Protein AF-A0A1Q3T4W7-F1 (afdb_monomer_lite)

Structure (mmCIF, N/CA/C/O backbone):
data_AF-A0A1Q3T4W7-F1
#
_entry.id   AF-A0A1Q3T4W7-F1
#
loop_
_atom_site.group_PDB
_atom_site.id
_atom_site.type_symbol
_atom_site.label_atom_id
_atom_site.label_alt_id
_atom_site.label_comp_id
_atom_site.label_asym_id
_atom_site.label_entity_id
_atom_site.label_seq_id
_atom_site.pdbx_PDB_ins_code
_atom_site.Cartn_x
_atom_site.Cartn_y
_atom_site.Cartn_z
_atom_site.occupancy
_atom_site.B_iso_or_equiv
_atom_site.auth_seq_id
_atom_site.auth_comp_id
_atom_site.auth_asym_id
_atom_site.auth_atom_id
_atom_site.pdbx_PDB_model_num
ATOM 1 N N . MET A 1 1 ? -6.307 -7.217 -9.375 1.00 57.78 1 MET A N 1
ATOM 2 C CA . MET A 1 1 ? -5.309 -8.304 -9.502 1.00 57.78 1 MET A CA 1
ATOM 3 C C . MET A 1 1 ? -5.080 -8.718 -10.950 1.00 57.78 1 MET A C 1
ATOM 5 O O . MET A 1 1 ? -3.934 -8.663 -11.368 1.00 57.78 1 MET A O 1
ATOM 9 N N . ALA A 1 2 ? -6.122 -9.023 -11.739 1.00 70.94 2 ALA A N 1
ATOM 10 C CA . ALA A 1 2 ? -5.967 -9.357 -13.165 1.00 70.94 2 ALA A CA 1
ATOM 11 C C . ALA A 1 2 ? -5.188 -8.293 -13.968 1.00 70.94 2 ALA A C 1
ATOM 13 O O . ALA A 1 2 ? -4.253 -8.634 -14.677 1.00 70.94 2 ALA A O 1
ATOM 14 N N . PHE A 1 3 ? -5.484 -7.002 -13.769 1.00 76.38 3 PHE A N 1
ATOM 15 C CA . PHE A 1 3 ? -4.753 -5.906 -14.422 1.00 76.38 3 PHE A CA 1
ATOM 16 C C . PHE A 1 3 ? -3.240 -5.924 -14.132 1.00 76.38 3 PHE A C 1
ATOM 18 O O . PHE A 1 3 ? -2.438 -5.867 -15.053 1.00 76.38 3 PHE A O 1
ATOM 25 N N . ALA A 1 4 ? -2.836 -6.069 -12.865 1.00 68.31 4 ALA A N 1
ATOM 26 C CA . ALA A 1 4 ? -1.420 -6.115 -12.497 1.00 68.31 4 ALA A CA 1
ATOM 27 C C . ALA A 1 4 ? -0.714 -7.355 -13.073 1.00 68.31 4 ALA A C 1
ATOM 29 O O . ALA A 1 4 ? 0.410 -7.245 -13.551 1.00 68.31 4 ALA A O 1
ATOM 30 N N . ALA A 1 5 ? -1.382 -8.514 -13.085 1.00 69.12 5 ALA A N 1
ATOM 31 C CA . ALA A 1 5 ? -0.844 -9.730 -13.694 1.00 69.12 5 ALA A CA 1
ATOM 32 C C . ALA A 1 5 ? -0.618 -9.562 -15.208 1.00 69.12 5 ALA A C 1
ATOM 34 O O . ALA A 1 5 ? 0.436 -9.936 -15.713 1.00 69.12 5 ALA A O 1
ATOM 35 N N . VAL A 1 6 ? -1.563 -8.927 -15.911 1.00 77.56 6 VAL A N 1
ATOM 36 C CA . VAL A 1 6 ? -1.450 -8.614 -17.346 1.00 77.56 6 VAL A CA 1
ATOM 37 C C . VAL A 1 6 ? -0.302 -7.635 -17.615 1.00 77.56 6 VAL A C 1
ATOM 39 O O . VAL A 1 6 ? 0.514 -7.872 -18.504 1.00 77.56 6 VA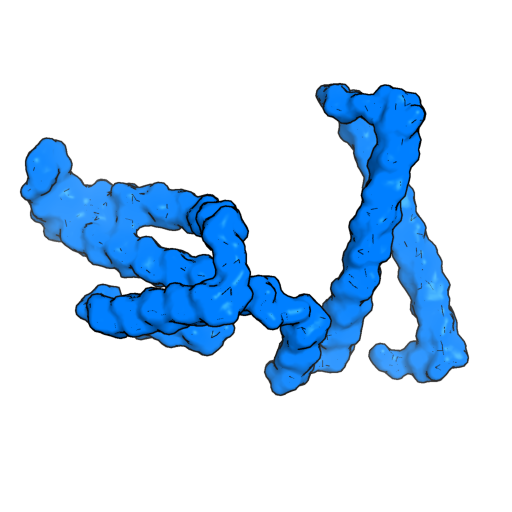L A O 1
ATOM 42 N N . VAL A 1 7 ? -0.173 -6.577 -16.811 1.00 74.81 7 VAL A N 1
ATOM 43 C CA . VAL A 1 7 ? 0.928 -5.602 -16.924 1.00 74.81 7 VAL A CA 1
ATOM 44 C C . VAL A 1 7 ? 2.291 -6.265 -16.688 1.00 74.81 7 VAL A C 1
ATOM 46 O O . VAL A 1 7 ? 3.249 -5.991 -17.408 1.00 74.81 7 VAL A O 1
ATOM 49 N N . VAL A 1 8 ? 2.395 -7.169 -15.708 1.00 70.12 8 VAL A N 1
ATOM 50 C CA . VAL A 1 8 ? 3.644 -7.892 -15.421 1.00 70.12 8 VAL A CA 1
ATOM 51 C C . VAL A 1 8 ? 3.999 -8.867 -16.542 1.00 70.12 8 VAL A C 1
ATOM 53 O O . VAL A 1 8 ? 5.171 -8.921 -16.918 1.00 70.12 8 VAL A O 1
ATOM 56 N N . ALA A 1 9 ? 3.011 -9.574 -17.093 1.00 73.94 9 ALA A N 1
ATOM 57 C CA . ALA A 1 9 ? 3.191 -10.524 -18.190 1.00 73.94 9 ALA A CA 1
ATOM 58 C C . ALA A 1 9 ? 3.486 -9.854 -19.545 1.00 73.94 9 ALA A C 1
ATOM 60 O O . ALA A 1 9 ? 3.974 -10.516 -20.457 1.00 73.94 9 ALA A O 1
ATOM 61 N N . THR A 1 10 ? 3.211 -8.552 -19.689 1.00 78.69 10 THR A N 1
ATOM 62 C CA . THR A 1 10 ? 3.471 -7.823 -20.937 1.00 78.69 10 THR A CA 1
ATOM 63 C C . THR A 1 10 ? 4.991 -7.657 -21.153 1.00 78.69 10 THR A C 1
ATOM 65 O O . THR A 1 10 ? 5.685 -7.175 -20.239 1.00 78.69 10 THR A O 1
ATOM 68 N N . PRO A 1 11 ? 5.528 -8.041 -22.335 1.00 76.31 11 PRO A N 1
ATOM 69 C CA . PRO A 1 11 ? 6.927 -7.817 -22.699 1.00 76.31 11 PRO A CA 1
ATOM 70 C C . PRO A 1 11 ? 7.310 -6.335 -22.636 1.00 76.31 11 PRO A C 1
ATOM 72 O O . PRO A 1 11 ? 6.504 -5.456 -22.944 1.00 76.31 11 PRO A O 1
ATOM 75 N N . ARG A 1 12 ? 8.558 -6.054 -22.246 1.00 71.31 12 ARG A N 1
ATOM 76 C CA . ARG A 1 12 ? 9.071 -4.685 -22.036 1.00 71.31 12 ARG A CA 1
ATOM 77 C C . ARG A 1 12 ? 9.135 -3.837 -23.313 1.00 71.31 12 ARG A C 1
ATOM 79 O O . ARG A 1 12 ? 9.141 -2.615 -23.215 1.00 71.31 12 ARG A O 1
ATOM 86 N N . ASP A 1 13 ? 9.116 -4.478 -24.479 1.00 72.81 13 ASP A N 1
ATOM 87 C CA . ASP A 1 13 ? 9.293 -3.833 -25.787 1.00 72.81 13 ASP A CA 1
ATOM 88 C C . ASP A 1 13 ? 7.985 -3.231 -26.340 1.00 72.81 13 ASP A C 1
ATOM 90 O O . ASP A 1 13 ? 7.983 -2.484 -27.316 1.00 72.81 13 ASP A O 1
ATOM 94 N N . TRP A 1 14 ? 6.842 -3.535 -25.713 1.00 80.25 14 TRP A N 1
ATOM 95 C CA . TRP A 1 14 ? 5.519 -3.109 -26.175 1.00 80.25 14 TRP A CA 1
ATOM 96 C C . TRP A 1 14 ? 5.110 -1.765 -25.561 1.00 80.25 14 TRP A C 1
ATOM 98 O O . TRP A 1 14 ? 4.167 -1.675 -24.771 1.00 80.25 14 TRP A O 1
ATOM 108 N N . PHE A 1 15 ? 5.801 -0.691 -25.951 1.00 80.19 15 PHE A N 1
ATOM 109 C CA . PHE A 1 15 ? 5.548 0.674 -25.460 1.00 80.19 15 PHE A CA 1
ATOM 110 C C . PHE A 1 15 ? 4.085 1.117 -25.594 1.00 80.19 15 PHE A C 1
ATOM 112 O O . PHE A 1 15 ? 3.544 1.764 -24.697 1.00 80.19 15 PHE A O 1
ATOM 119 N N . LEU A 1 16 ? 3.419 0.724 -26.684 1.00 80.81 16 LEU A N 1
ATOM 120 C CA . LEU A 1 16 ? 2.017 1.063 -26.926 1.00 80.81 16 LEU A CA 1
ATOM 121 C C . LEU A 1 16 ? 1.075 0.405 -25.905 1.00 80.81 16 LEU A C 1
ATOM 123 O O . LEU A 1 16 ? 0.121 1.039 -25.463 1.00 80.81 16 LEU A O 1
ATOM 127 N N . ALA A 1 17 ? 1.369 -0.821 -25.457 1.00 82.62 17 ALA A N 1
ATOM 128 C CA . ALA A 1 17 ? 0.585 -1.480 -24.413 1.00 82.62 17 ALA A CA 1
ATOM 129 C C . ALA A 1 17 ? 0.704 -0.734 -23.075 1.00 82.62 17 ALA A C 1
ATOM 131 O O . ALA A 1 17 ? -0.307 -0.456 -22.430 1.00 82.62 17 ALA A O 1
ATOM 132 N N . PHE A 1 18 ? 1.919 -0.321 -22.694 1.00 83.38 18 PHE A N 1
ATOM 133 C CA . PHE A 1 18 ? 2.135 0.499 -21.497 1.00 83.38 18 PHE A CA 1
ATOM 134 C C . PHE A 1 18 ? 1.437 1.860 -21.584 1.00 83.38 18 PHE A C 1
ATOM 136 O O . PHE A 1 18 ? 0.852 2.298 -20.593 1.00 83.38 18 PHE A O 1
ATOM 143 N N . ALA A 1 19 ? 1.424 2.497 -22.758 1.00 85.06 19 ALA A N 1
ATOM 144 C CA . ALA A 1 19 ? 0.690 3.742 -22.976 1.00 85.06 19 ALA A CA 1
ATOM 145 C C . ALA A 1 19 ? -0.828 3.557 -22.795 1.00 85.06 19 ALA A C 1
ATOM 147 O O . ALA A 1 19 ? -1.471 4.357 -22.114 1.00 85.06 19 ALA A O 1
ATOM 148 N N . VAL A 1 20 ? -1.401 2.471 -23.329 1.00 88.06 20 VAL A N 1
ATOM 149 C CA . VAL A 1 20 ? -2.822 2.132 -23.139 1.00 88.06 20 VAL A CA 1
ATOM 150 C C . VAL A 1 20 ? -3.133 1.860 -21.665 1.00 88.06 20 VAL A C 1
ATOM 152 O O . VAL A 1 20 ? -4.123 2.372 -21.140 1.00 88.06 20 VAL A O 1
ATOM 155 N N . TYR A 1 21 ? -2.283 1.109 -20.960 1.00 87.75 21 TYR A N 1
ATOM 156 C CA . TYR A 1 21 ? -2.451 0.860 -19.526 1.00 87.75 21 TYR A CA 1
ATOM 157 C C . TYR A 1 21 ? -2.365 2.147 -18.702 1.00 87.75 21 TYR A C 1
ATOM 159 O O . TYR A 1 21 ? -3.161 2.337 -17.782 1.00 87.75 21 TYR A O 1
ATOM 167 N N . ALA A 1 22 ? -1.438 3.043 -19.047 1.00 88.00 22 ALA A N 1
ATOM 168 C CA . ALA A 1 22 ? -1.298 4.337 -18.392 1.00 88.00 22 ALA A CA 1
ATOM 169 C C . ALA A 1 22 ? -2.543 5.198 -18.610 1.00 88.00 22 ALA A C 1
ATOM 171 O O . ALA A 1 22 ? -3.070 5.754 -17.648 1.00 88.00 22 ALA A O 1
ATOM 172 N N . LEU A 1 23 ? -3.069 5.240 -19.838 1.00 90.06 23 LEU A N 1
ATOM 173 C CA . LEU A 1 23 ? -4.307 5.948 -20.153 1.00 90.06 23 LEU A CA 1
ATOM 174 C C . LEU A 1 23 ? -5.506 5.369 -19.387 1.00 90.06 23 LEU A C 1
ATOM 176 O O . LEU A 1 23 ? -6.325 6.122 -18.861 1.00 90.06 23 LEU A O 1
ATOM 180 N N . LEU A 1 24 ? -5.601 4.043 -19.272 1.00 89.62 24 LEU A N 1
ATOM 181 C CA . LEU A 1 24 ? -6.665 3.371 -18.522 1.00 89.62 24 LEU A CA 1
ATOM 182 C C . LEU A 1 24 ? -6.605 3.714 -17.028 1.00 89.62 24 LEU A C 1
ATOM 184 O O . LEU A 1 24 ? -7.614 4.089 -16.435 1.00 89.62 24 LEU A O 1
ATOM 188 N N . VAL A 1 25 ? -5.424 3.641 -16.411 1.00 90.25 25 VAL A N 1
ATOM 189 C CA . VAL A 1 25 ? -5.253 4.008 -14.996 1.00 90.25 25 VAL A CA 1
ATOM 190 C C . VAL A 1 25 ? -5.516 5.498 -14.784 1.00 90.25 25 VAL A C 1
ATOM 192 O O . VAL A 1 25 ? -6.205 5.869 -13.835 1.00 90.25 25 VAL A O 1
ATOM 195 N N . PHE A 1 26 ? -5.015 6.355 -15.672 1.00 90.19 26 PHE A N 1
ATOM 196 C CA . PHE A 1 26 ? -5.207 7.798 -15.587 1.00 90.19 26 PHE A CA 1
ATOM 197 C C . PHE A 1 26 ? -6.684 8.185 -15.716 1.00 90.19 26 PHE A C 1
ATOM 199 O O . PHE A 1 26 ? -7.216 8.890 -14.860 1.00 90.19 26 PHE A O 1
ATOM 206 N N . SER A 1 27 ? -7.376 7.673 -16.735 1.00 89.25 27 SER A N 1
ATOM 207 C CA . SER A 1 27 ? -8.816 7.887 -16.913 1.00 89.25 27 SER A CA 1
ATOM 208 C C . SER A 1 27 ? -9.611 7.373 -15.715 1.00 89.25 27 SER A C 1
ATOM 210 O O . SER A 1 27 ? -10.477 8.089 -15.219 1.00 89.25 27 SER A O 1
ATOM 212 N N . ALA A 1 28 ? -9.273 6.203 -15.166 1.00 90.06 28 ALA A N 1
ATOM 213 C CA . ALA A 1 28 ? -9.909 5.690 -13.958 1.00 90.06 28 ALA A CA 1
ATOM 214 C C . ALA A 1 28 ? -9.685 6.601 -12.736 1.00 90.06 28 ALA A C 1
ATOM 216 O O . ALA A 1 28 ? -10.625 6.834 -11.980 1.00 90.06 28 ALA A O 1
ATOM 217 N N . LEU A 1 29 ? -8.482 7.162 -12.554 1.00 90.94 29 LEU A N 1
ATOM 218 C CA . LEU A 1 29 ? -8.192 8.130 -11.485 1.00 90.94 29 LEU A CA 1
ATOM 219 C C . LEU A 1 29 ? -9.019 9.416 -11.631 1.00 90.94 29 LEU A C 1
ATOM 221 O O . LEU A 1 29 ? -9.535 9.929 -10.634 1.00 90.94 29 LEU A O 1
ATOM 225 N N . VAL A 1 30 ? -9.167 9.913 -12.863 1.00 90.31 30 VAL A N 1
ATOM 226 C CA . VAL A 1 30 ? -9.967 11.107 -13.180 1.00 90.31 30 VAL A CA 1
ATOM 227 C C . VAL A 1 30 ? -11.458 10.842 -12.960 1.00 90.31 30 VAL A C 1
ATOM 229 O O . VAL A 1 30 ? -12.122 11.621 -12.276 1.00 90.31 30 VAL A O 1
ATOM 232 N N . ILE A 1 31 ? -11.983 9.722 -13.467 1.00 91.62 31 ILE A N 1
ATOM 233 C CA . ILE A 1 31 ? -13.390 9.318 -13.308 1.00 91.62 31 ILE A CA 1
ATOM 234 C C . ILE A 1 31 ? -13.728 9.109 -11.829 1.00 91.62 31 ILE A C 1
ATOM 236 O O . ILE A 1 31 ? -14.761 9.581 -11.357 1.00 91.62 31 ILE A O 1
ATOM 240 N N . ALA A 1 32 ? -12.834 8.466 -11.074 1.00 88.25 32 ALA A N 1
ATOM 241 C CA . ALA A 1 32 ? -12.973 8.270 -9.633 1.00 88.25 32 ALA A CA 1
ATOM 242 C C . ALA A 1 32 ? -12.774 9.558 -8.811 1.00 88.25 32 ALA A C 1
ATOM 244 O O . ALA A 1 32 ? -12.921 9.524 -7.589 1.00 88.25 32 ALA A O 1
ATOM 245 N N . ARG A 1 33 ? -12.438 10.687 -9.458 1.00 90.06 33 ARG A N 1
ATOM 246 C CA . ARG A 1 33 ? -12.197 12.000 -8.835 1.00 90.06 33 ARG A CA 1
ATOM 247 C C . ARG A 1 33 ? -11.213 11.925 -7.667 1.00 90.06 33 ARG A C 1
ATOM 249 O O . ARG A 1 33 ? -11.390 12.588 -6.642 1.00 90.06 33 ARG A O 1
ATOM 256 N N . VAL A 1 34 ? -10.172 11.102 -7.807 1.00 88.81 34 VAL A N 1
ATOM 257 C CA . VAL A 1 34 ? -9.171 10.936 -6.751 1.00 88.81 34 VAL A CA 1
ATOM 258 C C . VAL A 1 34 ? -8.385 12.244 -6.613 1.00 88.81 34 VAL A C 1
ATOM 260 O O . VAL A 1 34 ? -7.816 12.710 -7.601 1.00 88.81 34 VAL A O 1
ATOM 263 N N . PRO A 1 35 ? -8.304 12.851 -5.412 1.00 89.88 35 PRO A N 1
ATOM 264 C CA . PRO A 1 35 ? -7.580 14.103 -5.242 1.00 89.88 35 PRO A CA 1
ATOM 265 C C . PRO A 1 35 ? -6.105 13.941 -5.647 1.00 89.88 35 PRO A C 1
ATOM 267 O O . PRO A 1 35 ? -5.458 13.004 -5.162 1.00 89.88 35 PRO A O 1
ATOM 270 N N . PRO A 1 36 ? -5.516 14.870 -6.427 1.00 87.38 36 PRO A N 1
ATOM 271 C CA . PRO A 1 36 ? -4.121 14.771 -6.870 1.00 87.38 36 PRO A CA 1
ATOM 272 C C . PRO A 1 36 ? -3.133 14.616 -5.710 1.00 87.38 36 PRO A C 1
ATOM 274 O O . PRO A 1 36 ? -2.152 13.886 -5.805 1.00 87.38 36 PRO A O 1
ATOM 277 N N . ARG A 1 37 ? -3.439 15.225 -4.557 1.00 91.56 37 ARG A N 1
ATOM 278 C CA . ARG A 1 37 ? -2.650 15.091 -3.324 1.00 91.56 37 ARG A CA 1
ATOM 279 C C . ARG A 1 37 ? -2.590 13.650 -2.804 1.00 91.56 37 ARG A C 1
ATOM 281 O O . ARG A 1 37 ? -1.564 13.241 -2.268 1.00 91.56 37 ARG A O 1
ATOM 288 N N . VAL A 1 38 ? -3.677 12.886 -2.934 1.00 87.62 38 VAL A N 1
ATOM 289 C CA . VAL A 1 38 ? -3.715 11.470 -2.530 1.00 87.62 38 VAL A CA 1
ATOM 290 C C . VAL A 1 38 ? -2.868 10.637 -3.482 1.00 87.62 38 VAL A C 1
ATOM 292 O O . VAL A 1 38 ? -2.106 9.793 -3.016 1.00 87.62 38 VAL A O 1
ATOM 295 N N . VAL A 1 39 ? -2.956 10.910 -4.787 1.00 88.88 39 VAL A N 1
ATOM 296 C CA . VAL A 1 39 ? -2.135 10.243 -5.805 1.00 88.88 39 VAL A CA 1
ATOM 297 C C . VAL A 1 39 ? -0.653 10.530 -5.560 1.00 88.88 39 VAL A C 1
ATOM 299 O O . VAL A 1 39 ? 0.114 9.593 -5.378 1.00 88.88 39 VAL A O 1
ATOM 302 N N . ALA A 1 40 ? -0.261 11.799 -5.424 1.00 89.25 40 ALA A N 1
ATOM 303 C CA . ALA A 1 40 ? 1.128 12.198 -5.182 1.00 89.25 40 ALA A CA 1
ATOM 304 C C . ALA A 1 40 ? 1.714 11.566 -3.907 1.00 89.25 40 ALA A C 1
ATOM 306 O O . ALA A 1 40 ? 2.828 11.046 -3.922 1.00 89.25 40 ALA A O 1
ATOM 307 N N . ARG A 1 41 ? 0.942 11.533 -2.810 1.00 90.75 41 ARG A N 1
ATOM 308 C CA . ARG A 1 41 ? 1.367 10.883 -1.559 1.00 90.75 41 ARG A CA 1
ATOM 309 C C . ARG A 1 41 ? 1.519 9.365 -1.703 1.00 90.75 41 ARG A C 1
ATOM 311 O O . ARG A 1 41 ? 2.323 8.761 -1.001 1.00 90.75 41 ARG A O 1
ATOM 318 N N . ARG A 1 42 ? 0.726 8.724 -2.564 1.00 88.19 42 ARG A N 1
ATOM 319 C CA . ARG A 1 42 ? 0.838 7.281 -2.827 1.00 88.19 42 ARG A CA 1
ATOM 320 C C . ARG A 1 42 ? 1.986 6.962 -3.776 1.00 88.19 42 ARG A C 1
ATOM 322 O O . ARG A 1 42 ? 2.642 5.952 -3.564 1.00 88.19 42 ARG A O 1
ATOM 329 N N . MET A 1 43 ? 2.300 7.848 -4.719 1.00 87.75 43 MET A N 1
ATOM 330 C CA . MET A 1 43 ? 3.494 7.736 -5.566 1.00 87.75 43 MET A CA 1
ATOM 331 C C . MET A 1 43 ? 4.793 7.814 -4.753 1.00 87.75 43 MET A C 1
ATOM 333 O O . MET A 1 43 ? 5.808 7.265 -5.156 1.00 87.75 43 MET A O 1
ATOM 337 N N . THR A 1 44 ? 4.770 8.380 -3.542 1.00 90.50 44 THR A N 1
ATOM 338 C CA . THR A 1 44 ? 5.919 8.327 -2.620 1.00 90.50 44 THR A CA 1
ATOM 339 C C . THR A 1 44 ? 6.309 6.889 -2.232 1.00 90.50 44 THR A C 1
ATOM 341 O O . THR A 1 44 ? 7.462 6.641 -1.896 1.00 90.50 44 THR A O 1
ATOM 344 N N . ILE A 1 45 ? 5.381 5.924 -2.312 1.00 88.69 45 ILE A N 1
ATOM 345 C CA . ILE A 1 45 ? 5.656 4.492 -2.083 1.00 88.69 45 ILE A CA 1
ATOM 346 C C . ILE A 1 45 ? 6.538 3.910 -3.202 1.00 88.69 45 ILE A C 1
ATOM 348 O O . ILE A 1 45 ? 7.232 2.921 -2.985 1.00 88.69 45 ILE A O 1
ATOM 352 N N . GLU A 1 46 ? 6.549 4.534 -4.383 1.00 90.69 46 GLU A N 1
ATOM 353 C CA . GLU A 1 46 ? 7.351 4.109 -5.532 1.00 90.69 46 GLU A CA 1
ATOM 354 C C . GLU A 1 46 ? 8.826 4.526 -5.423 1.00 90.69 46 GLU A C 1
ATOM 356 O O . GLU A 1 46 ? 9.678 3.931 -6.074 1.00 90.69 46 GLU A O 1
ATOM 361 N N . LEU A 1 47 ? 9.166 5.493 -4.563 1.00 91.19 47 LEU A N 1
ATOM 362 C CA . LEU A 1 47 ? 10.534 6.007 -4.407 1.00 91.19 47 LEU A CA 1
ATOM 363 C C . LEU A 1 47 ? 11.639 4.939 -4.315 1.00 91.19 47 LEU A C 1
ATOM 365 O O . LEU A 1 47 ? 12.626 5.091 -5.033 1.00 91.19 47 LEU A O 1
ATOM 369 N N . PRO A 1 48 ? 11.531 3.863 -3.506 1.00 90.06 48 PRO A N 1
ATOM 370 C CA . PRO A 1 48 ? 12.551 2.816 -3.509 1.00 90.06 48 PRO A CA 1
ATOM 371 C C . PRO A 1 48 ? 12.736 2.183 -4.895 1.00 90.06 48 PRO A C 1
ATOM 373 O O . PRO A 1 48 ? 13.868 1.953 -5.304 1.00 90.06 48 PRO A O 1
ATOM 376 N N . PHE A 1 49 ? 11.658 1.961 -5.653 1.00 90.06 49 PHE A N 1
ATOM 377 C CA . PHE A 1 49 ? 11.735 1.424 -7.015 1.00 90.06 49 PHE A CA 1
ATOM 378 C C . PHE A 1 49 ? 12.402 2.400 -7.979 1.00 90.06 49 PHE A C 1
ATOM 380 O O . PHE A 1 49 ? 13.180 1.963 -8.819 1.00 90.06 49 PHE A O 1
ATOM 387 N N . VAL A 1 50 ? 12.159 3.707 -7.829 1.00 90.25 50 VAL A N 1
ATOM 388 C CA . VAL A 1 50 ? 12.856 4.742 -8.609 1.00 90.25 50 VAL A CA 1
ATOM 389 C C . VAL A 1 50 ? 14.354 4.717 -8.325 1.00 90.25 50 VAL A C 1
ATOM 391 O O . VAL A 1 50 ? 15.153 4.740 -9.256 1.00 90.25 50 VAL A O 1
ATOM 394 N N . VAL A 1 51 ? 14.742 4.605 -7.052 1.00 91.88 51 VAL A N 1
ATOM 395 C CA . VAL A 1 51 ? 16.152 4.474 -6.662 1.00 91.88 51 VAL A CA 1
ATOM 396 C C . VAL A 1 51 ? 16.768 3.226 -7.294 1.00 91.88 51 VAL A C 1
ATOM 398 O O . VAL A 1 51 ? 17.820 3.323 -7.917 1.00 91.88 51 VAL A O 1
ATOM 401 N N . PHE A 1 52 ? 16.104 2.069 -7.216 1.00 88.19 52 PHE A N 1
ATOM 402 C CA . PHE A 1 52 ? 16.590 0.852 -7.871 1.00 88.19 52 PHE A CA 1
ATOM 403 C C . PHE A 1 52 ? 16.687 1.005 -9.391 1.00 88.19 52 PHE A C 1
ATOM 405 O O . PHE A 1 52 ? 17.705 0.635 -9.969 1.00 88.19 52 PHE A O 1
ATOM 412 N N . ALA A 1 53 ? 15.677 1.587 -10.036 1.00 90.31 53 ALA A N 1
ATOM 413 C CA . ALA A 1 53 ? 15.677 1.819 -11.475 1.00 90.31 53 ALA A CA 1
ATOM 414 C C . ALA A 1 53 ? 16.843 2.713 -11.911 1.00 90.31 53 ALA A C 1
ATOM 416 O O . ALA A 1 53 ? 17.468 2.429 -12.925 1.00 90.31 53 ALA A O 1
ATOM 417 N N . LEU A 1 54 ? 17.184 3.742 -11.132 1.00 88.81 54 LEU A N 1
ATOM 418 C CA . LEU A 1 54 ? 18.337 4.604 -11.404 1.00 88.81 54 LEU A CA 1
ATOM 419 C C . LEU A 1 54 ? 19.677 3.879 -11.240 1.00 88.81 54 LEU A C 1
ATOM 421 O O . LEU A 1 54 ? 20.642 4.249 -11.899 1.00 88.81 54 LEU A O 1
ATOM 425 N N . LEU A 1 55 ? 19.745 2.851 -10.392 1.00 88.56 55 LEU A N 1
ATOM 426 C CA . LEU A 1 55 ? 20.959 2.064 -10.167 1.00 88.56 55 LEU A CA 1
ATOM 427 C C . LEU A 1 55 ? 21.168 0.964 -11.218 1.00 88.56 55 LEU A C 1
ATOM 429 O O . LEU A 1 55 ? 22.311 0.625 -11.522 1.00 88.56 55 LEU A O 1
ATOM 433 N N . LEU A 1 56 ? 20.095 0.411 -11.795 1.00 87.50 56 LEU A N 1
ATOM 434 C CA . LEU A 1 56 ? 20.174 -0.694 -12.761 1.00 87.50 56 LEU A CA 1
ATOM 435 C C . LEU A 1 56 ? 21.108 -0.424 -13.960 1.00 87.50 56 LEU A C 1
ATOM 437 O O . LEU A 1 56 ? 21.891 -1.317 -14.279 1.00 87.50 56 LEU A O 1
ATOM 441 N N . PRO A 1 57 ? 21.111 0.765 -14.595 1.00 84.38 57 PRO A N 1
ATOM 442 C CA . PRO A 1 57 ? 22.038 1.084 -15.682 1.00 84.38 57 PRO A CA 1
ATOM 443 C C . PRO A 1 57 ? 23.521 1.045 -15.295 1.00 84.38 57 PRO A C 1
ATOM 445 O O . PRO A 1 57 ? 24.351 0.845 -16.174 1.00 84.38 57 PRO A O 1
ATOM 448 N N . PHE A 1 58 ? 23.856 1.223 -14.013 1.00 83.44 58 PHE A N 1
ATOM 449 C CA . PHE A 1 58 ? 25.239 1.234 -13.517 1.00 83.44 58 PHE A CA 1
ATOM 450 C C . PHE A 1 58 ? 25.701 -0.126 -12.983 1.00 83.44 58 PHE A C 1
ATOM 452 O O . PHE A 1 58 ? 26.897 -0.399 -12.950 1.00 83.44 58 PHE A O 1
ATOM 459 N N . ILE A 1 59 ? 24.766 -0.966 -12.529 1.00 82.56 59 ILE A N 1
ATOM 460 C CA . ILE A 1 59 ? 25.068 -2.268 -11.912 1.00 82.56 59 ILE A CA 1
ATOM 461 C C . ILE A 1 59 ? 24.962 -3.412 -12.929 1.00 82.56 59 ILE A C 1
ATOM 463 O O . ILE A 1 59 ? 25.635 -4.432 -12.780 1.00 82.56 59 ILE A O 1
ATOM 467 N N . ALA A 1 60 ? 24.105 -3.280 -13.945 1.00 81.25 60 ALA A N 1
ATOM 468 C CA . ALA A 1 60 ? 23.881 -4.350 -14.908 1.00 81.25 60 ALA A CA 1
ATOM 469 C C . ALA A 1 60 ? 25.143 -4.637 -15.735 1.00 81.25 60 ALA A C 1
ATOM 471 O O . ALA A 1 60 ? 25.777 -3.739 -16.282 1.00 81.25 60 ALA A O 1
ATOM 472 N N . THR A 1 61 ? 25.479 -5.918 -15.858 1.00 72.25 61 THR A N 1
ATOM 473 C CA . THR A 1 61 ? 26.564 -6.406 -16.707 1.00 72.25 61 THR A CA 1
ATOM 474 C C . THR A 1 61 ? 26.035 -6.667 -18.116 1.00 72.25 61 THR A C 1
ATOM 476 O O . THR A 1 61 ? 25.025 -7.344 -18.298 1.00 72.25 61 THR A O 1
ATOM 479 N N . GLY A 1 62 ? 26.689 -6.109 -19.134 1.00 74.31 62 GLY A N 1
ATOM 480 C CA . GLY A 1 62 ? 26.242 -6.238 -20.521 1.00 74.31 62 GLY A CA 1
ATOM 481 C C . GLY A 1 62 ? 26.869 -5.197 -21.447 1.00 74.31 62 GLY A C 1
ATOM 482 O O . GLY A 1 62 ? 27.763 -4.467 -21.018 1.00 74.31 62 GLY A O 1
ATOM 483 N N . PRO A 1 63 ? 26.418 -5.115 -22.713 1.00 79.00 63 PRO A N 1
ATOM 484 C CA . PRO A 1 63 ? 26.878 -4.087 -23.639 1.00 79.00 63 PRO A CA 1
ATOM 485 C C . PRO A 1 63 ? 26.564 -2.694 -23.080 1.00 79.00 63 PRO A C 1
ATOM 487 O O . PRO A 1 63 ? 25.417 -2.389 -22.732 1.00 79.00 63 PRO A O 1
ATOM 490 N N . THR A 1 64 ? 27.600 -1.865 -22.970 1.00 83.56 64 THR A N 1
ATOM 491 C CA . THR A 1 64 ? 27.515 -0.503 -22.442 1.00 83.56 64 THR A CA 1
ATOM 492 C C . THR A 1 64 ? 27.480 0.518 -23.569 1.00 83.56 64 THR A C 1
ATOM 494 O O . THR A 1 64 ? 28.138 0.363 -24.594 1.00 83.56 64 THR A O 1
ATOM 497 N N . ILE A 1 65 ? 26.715 1.580 -23.357 1.00 83.06 65 ILE A N 1
ATOM 498 C CA . ILE A 1 65 ? 26.714 2.788 -24.173 1.00 83.06 65 ILE A CA 1
ATOM 499 C C . ILE A 1 65 ? 27.338 3.920 -23.363 1.00 83.06 65 ILE A C 1
ATOM 501 O O . ILE A 1 65 ? 27.045 4.094 -22.178 1.00 83.06 65 ILE A O 1
ATOM 505 N N . GLU A 1 66 ? 28.212 4.686 -24.003 1.00 79.88 66 GLU A N 1
ATOM 506 C CA . GLU A 1 66 ? 28.781 5.891 -23.412 1.00 79.88 66 GLU A CA 1
ATOM 507 C C . GLU A 1 66 ? 27.833 7.060 -23.669 1.00 79.88 66 GLU A C 1
ATOM 509 O O . GLU A 1 66 ? 27.538 7.408 -24.813 1.00 79.88 66 GLU A O 1
ATOM 514 N N . VAL A 1 67 ? 27.325 7.656 -22.594 1.00 74.56 67 VAL A N 1
ATOM 515 C CA . VAL A 1 67 ? 26.469 8.840 -22.654 1.00 74.56 67 VAL A CA 1
ATOM 516 C C . VAL A 1 67 ? 27.144 9.929 -21.826 1.00 74.56 67 VAL A C 1
ATOM 518 O O . VAL A 1 67 ? 26.952 10.036 -20.614 1.00 74.56 67 VAL A O 1
ATOM 521 N N . GLY A 1 68 ? 27.989 10.729 -22.480 1.00 77.75 68 GLY A N 1
ATOM 522 C CA . GLY A 1 68 ? 28.796 11.751 -21.807 1.00 77.75 68 GLY A CA 1
ATOM 523 C C . GLY A 1 68 ? 29.829 11.123 -20.854 1.00 77.75 68 GLY A C 1
ATOM 524 O O . GLY A 1 68 ? 30.560 10.238 -21.285 1.00 77.75 68 GLY A O 1
ATOM 525 N N . PRO A 1 69 ? 29.922 11.542 -19.574 1.00 78.06 69 PRO A N 1
ATOM 526 C CA . PRO A 1 69 ? 30.886 10.985 -18.618 1.00 78.06 69 PRO A CA 1
ATOM 527 C C . PRO A 1 69 ? 30.450 9.641 -18.002 1.00 78.06 69 PRO A C 1
ATOM 529 O O . PRO A 1 69 ? 31.142 9.122 -17.128 1.00 78.06 69 PRO A O 1
ATOM 532 N N . PHE A 1 70 ? 29.297 9.095 -18.402 1.00 75.69 70 PHE A N 1
ATOM 533 C CA . PHE A 1 70 ? 28.717 7.895 -17.803 1.00 75.69 70 PHE A CA 1
ATOM 534 C C . PHE A 1 70 ? 28.683 6.726 -18.793 1.00 75.69 70 PHE A C 1
ATOM 536 O O . PHE A 1 70 ? 28.237 6.870 -19.932 1.00 75.69 70 PHE A O 1
ATOM 543 N N . THR A 1 71 ? 29.095 5.548 -18.325 1.00 78.56 71 THR A N 1
ATOM 544 C CA . THR A 1 71 ? 28.936 4.261 -19.011 1.00 78.56 71 THR A CA 1
ATOM 545 C C . THR A 1 71 ? 27.676 3.574 -18.492 1.00 78.56 71 THR A C 1
ATOM 547 O O . THR A 1 71 ? 27.580 3.224 -17.317 1.00 78.56 71 THR A O 1
ATOM 550 N N . LEU A 1 72 ? 26.676 3.415 -19.358 1.00 81.81 72 LEU A N 1
ATOM 551 C CA . LEU A 1 72 ? 25.372 2.855 -18.999 1.00 81.81 72 LEU A CA 1
ATOM 552 C C . LEU A 1 72 ? 25.171 1.520 -19.712 1.00 81.81 72 LEU A C 1
ATOM 554 O O . LEU A 1 72 ? 25.334 1.427 -20.926 1.00 81.81 72 LEU A O 1
ATOM 558 N N . ALA A 1 73 ? 24.773 0.483 -18.985 1.00 85.25 73 ALA A N 1
ATOM 559 C CA . ALA A 1 73 ? 24.411 -0.797 -19.578 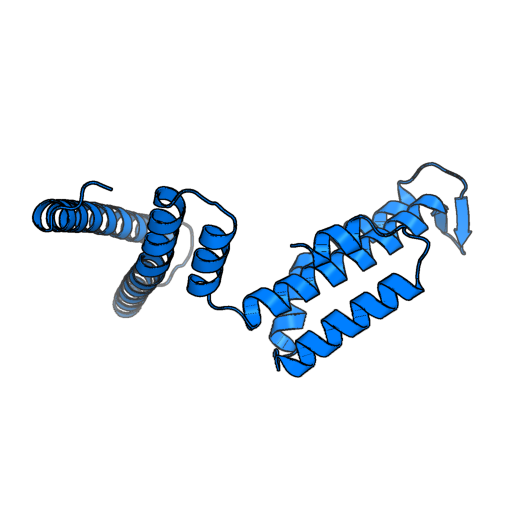1.00 85.25 73 ALA A CA 1
ATOM 560 C C . ALA A 1 73 ? 23.049 -0.704 -20.282 1.00 85.25 73 ALA A C 1
ATOM 562 O O . ALA A 1 73 ? 22.050 -0.312 -19.671 1.00 85.25 73 ALA A O 1
ATOM 563 N N . VAL A 1 74 ? 22.982 -1.123 -21.551 1.00 83.94 74 VAL A N 1
ATOM 564 C CA . VAL A 1 74 ? 21.744 -1.091 -22.355 1.00 83.94 74 VAL A CA 1
ATOM 565 C C . VAL A 1 74 ? 20.644 -1.932 -21.701 1.00 83.94 74 VAL A C 1
ATOM 567 O O . VAL A 1 74 ? 19.509 -1.480 -21.557 1.00 83.94 74 VAL A O 1
ATOM 570 N N . GLU A 1 75 ? 20.989 -3.128 -21.221 1.00 84.25 75 GLU A N 1
ATOM 571 C CA . GLU A 1 75 ? 20.059 -3.996 -20.485 1.00 84.25 75 GLU A CA 1
ATOM 572 C C . GLU A 1 75 ? 19.593 -3.376 -19.163 1.00 84.25 75 GLU A C 1
ATOM 574 O O . GLU A 1 75 ? 18.430 -3.522 -18.781 1.00 84.25 75 GLU A O 1
ATOM 579 N N . GLY A 1 76 ? 20.471 -2.629 -18.489 1.00 84.69 76 GLY A N 1
ATOM 580 C CA . GLY A 1 76 ? 20.122 -1.887 -17.282 1.00 84.69 76 GLY A CA 1
ATOM 581 C C . GLY A 1 76 ? 19.136 -0.753 -17.562 1.00 84.69 76 GLY A C 1
ATOM 582 O O . GLY A 1 76 ? 18.224 -0.535 -16.768 1.00 84.69 76 GLY A O 1
ATOM 583 N N . LEU A 1 77 ? 19.246 -0.090 -18.718 1.00 85.81 77 LEU A N 1
ATOM 584 C CA . LEU A 1 77 ? 18.314 0.953 -19.158 1.00 85.81 77 LEU A CA 1
ATOM 585 C C . LEU A 1 77 ? 16.921 0.382 -19.471 1.00 8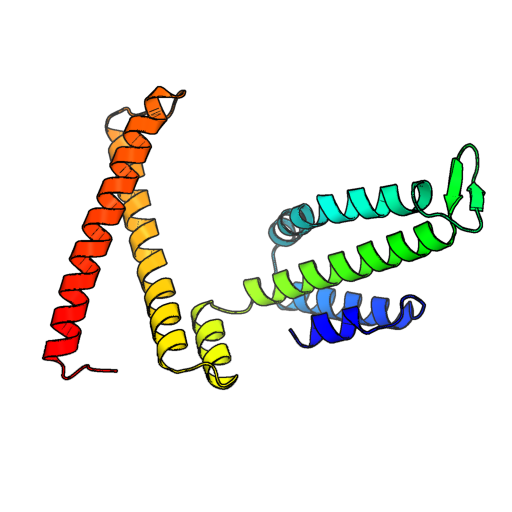5.81 77 LEU A C 1
ATOM 587 O O . LEU A 1 77 ? 15.907 0.919 -19.020 1.00 85.81 77 LEU A O 1
ATOM 591 N N . TRP A 1 78 ? 16.865 -0.756 -20.168 1.00 86.88 78 TRP A N 1
ATOM 592 C CA . TRP A 1 78 ? 15.617 -1.490 -20.406 1.00 86.88 78 TRP A CA 1
ATOM 593 C C . TRP A 1 78 ? 14.985 -2.003 -19.111 1.00 86.88 78 TRP A C 1
ATOM 595 O O . TRP A 1 78 ? 13.765 -1.939 -18.944 1.00 86.88 78 TRP A O 1
ATOM 605 N N . GLY A 1 79 ? 15.810 -2.495 -18.183 1.00 86.25 79 GLY A N 1
ATOM 606 C CA . GLY A 1 79 ? 15.382 -2.895 -16.846 1.00 86.25 79 GLY A CA 1
ATOM 607 C C . GLY A 1 79 ? 14.807 -1.723 -16.050 1.00 86.25 79 GLY A C 1
ATOM 608 O O . GLY A 1 79 ? 13.727 -1.851 -15.476 1.00 86.25 79 GLY A O 1
ATOM 609 N N . ALA A 1 80 ? 15.477 -0.569 -16.073 1.00 89.00 80 ALA A N 1
ATOM 610 C CA . ALA A 1 80 ? 15.029 0.657 -15.419 1.00 89.00 80 ALA A CA 1
ATOM 611 C C . ALA A 1 80 ? 13.672 1.130 -15.956 1.00 89.00 80 ALA A C 1
ATOM 613 O O . ALA A 1 80 ? 12.750 1.364 -15.175 1.00 89.00 80 ALA A O 1
ATOM 614 N N . TRP A 1 81 ? 13.521 1.199 -17.283 1.00 90.19 81 TRP A N 1
ATOM 615 C CA . TRP A 1 81 ? 12.256 1.548 -17.932 1.00 90.19 81 TRP A CA 1
ATOM 616 C C . TRP A 1 81 ? 11.123 0.602 -17.523 1.00 90.19 81 TRP A C 1
ATOM 618 O O . TRP A 1 81 ? 10.069 1.050 -17.068 1.00 90.19 81 TRP A O 1
ATOM 628 N N . ALA A 1 82 ? 11.345 -0.709 -17.643 1.00 87.88 82 ALA A N 1
ATOM 629 C CA . ALA A 1 82 ? 10.328 -1.703 -17.324 1.00 87.88 82 ALA A CA 1
ATOM 630 C C . ALA A 1 82 ? 9.938 -1.669 -15.840 1.00 87.88 82 ALA A C 1
ATOM 632 O O . ALA A 1 82 ? 8.759 -1.822 -15.514 1.00 87.88 82 ALA A O 1
ATOM 633 N N . LEU A 1 83 ? 10.912 -1.459 -14.948 1.00 90.19 83 LEU A N 1
ATOM 634 C CA . LEU A 1 83 ? 10.679 -1.357 -13.512 1.00 90.19 83 LEU A CA 1
ATOM 635 C C . LEU A 1 83 ? 9.805 -0.146 -13.183 1.00 90.19 83 LEU A C 1
ATOM 637 O O . LEU A 1 83 ? 8.790 -0.312 -12.510 1.00 90.19 83 LEU A O 1
ATOM 641 N N . LEU A 1 84 ? 10.156 1.034 -13.702 1.00 91.19 84 LEU A N 1
ATOM 642 C CA . LEU A 1 84 ? 9.388 2.263 -13.498 1.00 91.19 84 LEU A CA 1
ATOM 643 C C . LEU A 1 84 ? 7.975 2.134 -14.067 1.00 91.19 84 LEU A C 1
ATOM 645 O O . LEU A 1 84 ? 6.999 2.313 -13.346 1.00 91.19 84 LEU A O 1
ATOM 649 N N . ALA A 1 85 ? 7.844 1.731 -15.332 1.00 89.19 85 ALA A N 1
ATOM 650 C CA . ALA A 1 85 ? 6.542 1.621 -15.981 1.00 89.19 85 ALA A CA 1
ATOM 651 C C . ALA A 1 85 ? 5.606 0.657 -15.228 1.00 89.19 85 ALA A C 1
ATOM 653 O O . ALA A 1 85 ? 4.446 0.982 -14.962 1.00 89.19 85 ALA A O 1
ATOM 654 N N . LYS A 1 86 ? 6.105 -0.523 -14.834 1.00 88.56 86 LYS A N 1
ATOM 655 C CA . LYS A 1 86 ? 5.308 -1.508 -14.086 1.00 88.56 86 LYS A CA 1
ATOM 656 C C . LYS A 1 86 ? 4.986 -1.023 -12.671 1.00 88.56 86 LYS A C 1
ATOM 658 O O . LYS A 1 86 ? 3.852 -1.214 -12.226 1.00 88.56 86 LYS A O 1
ATOM 663 N N . ALA A 1 87 ? 5.935 -0.390 -11.980 1.00 89.81 87 ALA A N 1
ATOM 664 C CA . ALA A 1 87 ? 5.730 0.127 -10.629 1.00 89.81 87 ALA A CA 1
ATOM 665 C C . ALA A 1 87 ? 4.680 1.248 -10.608 1.00 89.81 87 ALA A C 1
ATOM 667 O O . ALA A 1 87 ? 3.699 1.140 -9.866 1.00 89.81 87 ALA A O 1
ATOM 668 N N . THR A 1 88 ? 4.805 2.248 -11.485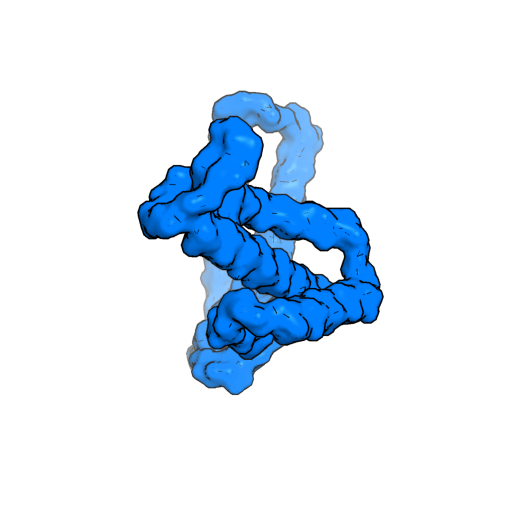 1.00 90.50 88 THR A N 1
ATOM 669 C CA . THR A 1 88 ? 3.849 3.358 -11.588 1.00 90.50 88 THR A CA 1
ATOM 670 C C . THR A 1 88 ? 2.438 2.848 -11.899 1.00 90.50 88 THR A C 1
ATOM 672 O O . THR A 1 88 ? 1.466 3.240 -11.244 1.00 90.50 88 THR A O 1
ATOM 675 N N . LEU A 1 89 ? 2.295 1.920 -12.857 1.00 90.31 89 LEU A N 1
ATOM 676 C CA . LEU A 1 89 ? 0.995 1.332 -13.204 1.00 90.31 89 LEU A CA 1
ATOM 677 C C . LEU A 1 89 ? 0.388 0.527 -12.051 1.00 90.31 89 LEU A C 1
ATOM 679 O O . LEU A 1 89 ? -0.817 0.621 -11.805 1.00 90.31 89 LEU A O 1
ATOM 683 N N . ALA A 1 90 ? 1.201 -0.244 -11.327 1.00 89.94 90 ALA A N 1
ATOM 684 C CA . ALA A 1 90 ? 0.742 -1.023 -10.183 1.00 89.94 90 ALA A CA 1
ATOM 685 C C . ALA A 1 90 ? 0.259 -0.118 -9.039 1.00 89.94 90 ALA A C 1
ATOM 687 O O . ALA A 1 90 ? -0.837 -0.325 -8.511 1.00 89.94 90 ALA A O 1
ATOM 688 N N . VAL A 1 91 ? 1.035 0.915 -8.690 1.00 90.81 91 VAL A N 1
ATOM 689 C CA . VAL A 1 91 ? 0.676 1.888 -7.646 1.00 90.81 91 VAL A CA 1
ATOM 690 C C . VAL A 1 91 ? -0.561 2.691 -8.050 1.00 90.81 91 VAL A C 1
ATOM 692 O O . VAL A 1 91 ? -1.465 2.888 -7.230 1.00 90.81 91 VAL A O 1
ATOM 695 N N . GLY A 1 92 ? -0.653 3.113 -9.312 1.00 90.75 92 GLY A N 1
ATOM 696 C CA . GLY A 1 92 ? -1.817 3.816 -9.845 1.00 90.75 92 GLY A CA 1
ATOM 697 C C . GLY A 1 92 ? -3.087 2.963 -9.790 1.00 90.75 92 GLY A C 1
ATOM 698 O O . GLY A 1 92 ? -4.094 3.392 -9.226 1.00 90.75 92 GLY A O 1
ATOM 699 N N . ALA A 1 93 ? -3.032 1.719 -10.269 1.00 90.38 93 ALA A N 1
ATOM 700 C CA . ALA A 1 93 ? -4.169 0.799 -10.217 1.0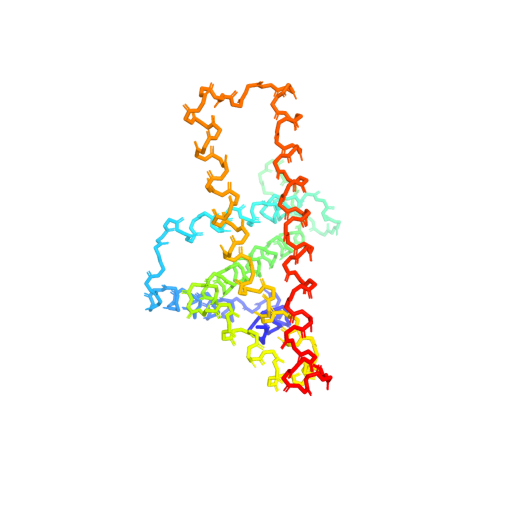0 90.38 93 ALA A CA 1
ATOM 701 C C . ALA A 1 93 ? -4.588 0.456 -8.777 1.00 90.38 93 ALA A C 1
ATOM 703 O O . ALA A 1 93 ? -5.780 0.430 -8.462 1.00 90.38 93 ALA A O 1
ATOM 704 N N . ALA A 1 94 ? -3.624 0.239 -7.875 1.00 90.31 94 ALA A N 1
ATOM 705 C CA . ALA A 1 94 ? -3.907 0.031 -6.456 1.00 90.31 94 ALA A CA 1
ATOM 706 C C . ALA A 1 94 ? -4.567 1.265 -5.824 1.00 90.31 94 ALA A C 1
ATOM 708 O O . ALA A 1 94 ? -5.486 1.134 -5.016 1.00 90.31 94 ALA A O 1
ATOM 709 N N . THR A 1 95 ? -4.140 2.467 -6.218 1.00 91.38 95 THR A N 1
ATOM 710 C CA . THR A 1 95 ? -4.748 3.725 -5.770 1.00 91.38 95 THR A CA 1
ATOM 711 C C . THR A 1 95 ? -6.203 3.823 -6.211 1.00 91.38 95 THR A C 1
ATOM 713 O O . THR A 1 95 ? -7.057 4.083 -5.367 1.00 91.38 95 THR A O 1
ATOM 716 N N . VAL A 1 96 ? -6.506 3.538 -7.484 1.00 90.75 96 VAL A N 1
ATOM 717 C CA . VAL A 1 96 ? -7.890 3.491 -7.991 1.00 90.75 96 VAL A CA 1
ATOM 718 C C . VAL A 1 96 ? -8.730 2.514 -7.171 1.00 90.75 96 VAL A C 1
ATOM 720 O O . VAL A 1 96 ? -9.807 2.879 -6.700 1.00 90.75 96 VAL A O 1
ATOM 723 N N . LEU A 1 97 ? -8.232 1.296 -6.946 1.00 89.50 97 LEU A N 1
ATOM 724 C CA . LEU A 1 97 ? -8.962 0.257 -6.219 1.00 89.50 97 LEU A CA 1
ATOM 725 C C . LEU A 1 97 ? -9.295 0.694 -4.787 1.00 89.50 97 LEU A C 1
ATOM 727 O O . LEU A 1 97 ? -10.447 0.617 -4.368 1.00 89.50 97 LEU A O 1
ATOM 731 N N . ILE A 1 98 ? -8.297 1.194 -4.056 1.00 90.00 98 ILE A N 1
ATOM 732 C CA . ILE A 1 98 ? -8.458 1.612 -2.657 1.00 90.00 98 ILE A CA 1
ATOM 733 C C . ILE A 1 98 ? -9.346 2.860 -2.545 1.00 90.00 98 ILE A C 1
ATOM 735 O O . ILE A 1 98 ? -10.031 3.034 -1.542 1.00 90.00 98 ILE A O 1
ATOM 739 N N . SER A 1 99 ? -9.341 3.736 -3.551 1.00 87.62 99 SER A N 1
ATOM 740 C CA . SER A 1 99 ? -10.164 4.949 -3.555 1.00 87.62 99 SER A CA 1
ATOM 741 C C . SER A 1 99 ? -11.617 4.714 -3.966 1.00 87.62 99 SER A C 1
ATOM 743 O O . SER A 1 99 ? -12.475 5.497 -3.574 1.00 87.62 99 SER A O 1
ATOM 745 N N . THR A 1 100 ? -11.907 3.667 -4.738 1.00 88.62 100 THR A N 1
ATOM 746 C CA . THR A 1 100 ? -13.259 3.399 -5.265 1.00 88.62 100 THR A CA 1
ATOM 747 C C . THR A 1 100 ? -13.992 2.274 -4.541 1.00 88.62 100 THR A C 1
ATOM 749 O O . THR A 1 100 ? -15.213 2.174 -4.653 1.00 88.62 100 THR A O 1
ATOM 752 N N . THR A 1 101 ? -13.280 1.421 -3.798 1.00 88.56 101 THR A N 1
ATOM 753 C CA . THR A 1 101 ? -13.856 0.208 -3.203 1.00 88.56 101 THR A CA 1
ATOM 754 C C . THR A 1 101 ? -13.782 0.227 -1.682 1.00 88.56 101 THR A C 1
ATOM 756 O O . THR A 1 101 ? -12.711 0.347 -1.092 1.00 88.56 101 THR A O 1
ATOM 759 N N . GLU A 1 102 ? -14.931 0.034 -1.032 1.00 89.25 102 GLU A N 1
ATOM 760 C CA . GLU A 1 102 ? -15.000 -0.124 0.421 1.00 89.25 102 GLU A CA 1
ATOM 761 C C . GLU A 1 102 ? -14.335 -1.438 0.875 1.00 89.25 102 GLU A C 1
ATOM 763 O O . GLU A 1 102 ? -14.597 -2.489 0.277 1.00 89.25 102 GLU A O 1
ATOM 768 N N . PRO A 1 103 ? -13.578 -1.442 1.991 1.00 86.94 103 PRO A N 1
ATOM 769 C CA . PRO A 1 103 ? -12.921 -2.646 2.506 1.00 86.94 103 PRO A CA 1
ATOM 770 C C . PRO A 1 103 ? -13.878 -3.830 2.700 1.00 86.94 103 PRO A C 1
ATOM 772 O O . PRO A 1 103 ? -13.544 -4.971 2.391 1.00 86.94 103 PRO A O 1
ATOM 775 N N . ARG A 1 104 ? -15.113 -3.566 3.144 1.00 86.50 104 ARG A N 1
ATOM 776 C CA . ARG A 1 104 ? -16.137 -4.603 3.329 1.00 86.50 104 ARG A CA 1
ATOM 777 C C . ARG A 1 104 ? -16.541 -5.272 2.012 1.00 86.50 104 ARG A C 1
ATOM 779 O O . ARG A 1 104 ? -16.702 -6.490 1.980 1.00 86.50 104 ARG A O 1
ATOM 786 N N . ARG A 1 105 ? -16.664 -4.499 0.927 1.00 88.44 105 ARG A N 1
ATOM 787 C CA . ARG A 1 105 ? -16.949 -5.035 -0.414 1.00 88.44 105 ARG A CA 1
ATOM 788 C C . ARG A 1 105 ? -15.775 -5.857 -0.939 1.00 88.44 105 ARG A C 1
ATOM 790 O O . ARG A 1 105 ? -16.001 -6.887 -1.565 1.00 88.44 105 ARG A O 1
ATOM 797 N N . MET A 1 106 ? -14.538 -5.469 -0.618 1.00 88.94 106 MET A N 1
ATOM 798 C CA . MET A 1 106 ? -13.356 -6.274 -0.952 1.00 88.94 106 MET A CA 1
ATOM 799 C C . MET A 1 106 ? -13.411 -7.657 -0.286 1.00 88.94 106 MET A C 1
ATOM 801 O O . MET A 1 106 ? -13.166 -8.656 -0.954 1.00 88.94 106 MET A O 1
ATOM 805 N N . VAL A 1 107 ? -13.798 -7.744 0.993 1.00 89.62 107 VAL A N 1
ATOM 806 C CA . VAL A 1 107 ? -13.946 -9.039 1.694 1.00 89.62 107 VAL A CA 1
ATOM 807 C C . VAL A 1 107 ? -15.071 -9.891 1.109 1.00 89.62 107 VAL A C 1
ATOM 809 O O . VAL A 1 107 ? -14.930 -11.104 0.987 1.00 89.62 107 VAL A O 1
ATOM 812 N N . GLN A 1 108 ? -16.180 -9.273 0.704 1.00 86.75 108 GLN A N 1
ATOM 813 C CA . GLN A 1 108 ? -17.261 -9.995 0.028 1.00 86.75 108 GLN A CA 1
ATOM 814 C C . GLN A 1 108 ? -16.806 -10.557 -1.324 1.00 86.75 108 GLN A C 1
ATOM 816 O O . GLN A 1 108 ? -17.072 -11.720 -1.623 1.00 86.75 108 GLN A O 1
ATOM 821 N N . ALA A 1 109 ? -16.063 -9.769 -2.107 1.00 87.31 109 ALA A N 1
ATOM 822 C CA . ALA A 1 109 ? -15.479 -10.223 -3.366 1.00 87.31 109 ALA A CA 1
ATOM 823 C C . ALA A 1 109 ? -14.488 -11.381 -3.151 1.00 87.31 109 ALA A C 1
ATOM 825 O O . ALA A 1 109 ? -14.475 -12.336 -3.923 1.00 87.31 109 ALA A O 1
ATOM 826 N N . LEU A 1 110 ? -13.710 -11.348 -2.065 1.00 87.19 110 LEU A N 1
ATOM 827 C CA . LEU A 1 110 ? -12.835 -12.453 -1.665 1.00 87.19 110 LEU A CA 1
ATOM 828 C C . LEU A 1 110 ? -13.616 -13.757 -1.411 1.00 87.19 110 LEU A C 1
ATOM 830 O O . LEU A 1 110 ? -13.169 -14.819 -1.836 1.00 87.19 110 LEU A O 1
ATOM 834 N N . GLY A 1 111 ? -14.804 -13.689 -0.805 1.00 86.69 111 GLY A N 1
ATOM 835 C CA . GLY A 1 111 ? -15.683 -14.857 -0.663 1.00 86.69 111 GLY A CA 1
ATOM 836 C C . GLY A 1 111 ? -16.165 -15.428 -2.000 1.00 86.69 111 GLY A C 1
ATOM 837 O O . GLY A 1 111 ? -16.206 -16.643 -2.175 1.00 86.69 111 GLY A O 1
ATOM 838 N N . GLN A 1 112 ? -16.445 -14.569 -2.986 1.00 87.38 112 GLN A N 1
ATOM 839 C CA . GLN A 1 112 ? -16.813 -15.000 -4.345 1.00 87.38 112 GLN A CA 1
ATOM 840 C C . GLN A 1 112 ? -15.649 -15.683 -5.083 1.00 87.38 112 GLN A C 1
ATOM 842 O O . GLN A 1 112 ? -15.866 -16.543 -5.934 1.00 87.38 112 GLN A O 1
ATOM 847 N N . LEU A 1 113 ? -14.409 -15.365 -4.706 1.00 85.94 113 LEU A N 1
ATOM 848 C CA . LEU A 1 113 ? -13.176 -16.000 -5.183 1.00 85.94 113 LEU A CA 1
ATOM 849 C C . LEU A 1 113 ? -12.873 -17.352 -4.501 1.00 85.94 113 LEU A C 1
ATOM 851 O O . LEU A 1 113 ? -11.748 -17.839 -4.577 1.00 85.94 113 LEU A O 1
ATOM 855 N N . ARG A 1 114 ? -13.880 -17.985 -3.878 1.00 88.06 114 ARG A N 1
ATOM 856 C CA . ARG A 1 114 ? -13.804 -19.293 -3.199 1.00 88.06 114 ARG A CA 1
ATOM 857 C C . ARG A 1 114 ? -12.906 -19.324 -1.957 1.00 88.06 114 ARG A C 1
ATOM 859 O O . ARG A 1 114 ? -12.428 -20.392 -1.577 1.00 88.06 114 ARG A O 1
ATOM 866 N N . LEU A 1 115 ? -12.691 -18.189 -1.287 1.00 88.44 115 LEU A N 1
ATOM 867 C CA . LEU A 1 115 ? -12.102 -18.219 0.055 1.00 88.44 115 LEU A CA 1
ATOM 868 C C . LEU A 1 115 ? -13.071 -18.889 1.048 1.00 88.44 115 LEU A C 1
ATOM 870 O O . LEU A 1 115 ? -14.268 -18.595 1.008 1.00 88.44 115 LEU A O 1
ATOM 874 N N . PRO A 1 116 ? -12.578 -19.755 1.957 1.00 91.06 116 PRO A N 1
ATOM 875 C CA . PRO A 1 116 ? -13.402 -20.389 2.981 1.00 91.06 116 PRO A CA 1
ATOM 876 C C . PRO A 1 116 ? -14.221 -19.378 3.788 1.00 91.06 116 PRO A C 1
ATOM 878 O O . PRO A 1 116 ? -13.704 -18.333 4.197 1.00 91.06 116 PRO A O 1
ATOM 881 N N . ALA A 1 117 ? -15.478 -19.725 4.081 1.00 87.69 117 ALA A N 1
ATOM 882 C CA . ALA A 1 117 ? -16.408 -18.858 4.807 1.00 87.69 117 ALA A CA 1
ATOM 883 C C . ALA A 1 117 ? -15.828 -18.369 6.147 1.00 87.69 117 ALA A C 1
ATOM 885 O O . ALA A 1 117 ? -15.940 -17.186 6.466 1.00 87.69 117 ALA A O 1
ATOM 886 N N . VAL A 1 118 ? -15.105 -19.242 6.858 1.00 89.38 118 VAL A N 1
ATOM 887 C CA . VAL A 1 118 ? -14.411 -18.933 8.119 1.00 89.38 118 VAL A CA 1
ATOM 888 C C . VAL A 1 118 ? -13.393 -17.798 7.955 1.00 89.38 118 VAL A C 1
ATOM 890 O O . VAL A 1 118 ? -13.336 -16.885 8.771 1.00 89.38 118 VAL A O 1
ATOM 893 N N . LEU A 1 119 ? -12.606 -17.782 6.875 1.00 90.50 119 LEU A N 1
ATOM 894 C CA . LEU A 1 119 ? -11.648 -16.695 6.651 1.00 90.50 119 LEU A CA 1
ATOM 895 C C . LEU A 1 119 ? -12.368 -15.385 6.330 1.00 90.50 119 LEU A C 1
ATOM 897 O O . LEU A 1 119 ? -12.010 -14.334 6.857 1.00 90.50 119 LEU A O 1
ATOM 901 N N . THR A 1 120 ? -13.413 -15.434 5.502 1.00 91.06 120 THR A N 1
ATOM 902 C CA . THR A 1 120 ? -14.182 -14.227 5.164 1.00 91.06 120 THR A CA 1
ATOM 903 C C . THR A 1 120 ? -14.906 -13.640 6.376 1.00 91.06 120 THR A C 1
ATOM 905 O O . THR A 1 120 ? -14.955 -12.416 6.517 1.00 91.06 120 THR A O 1
ATOM 908 N N . SER A 1 121 ? -15.409 -14.486 7.282 1.00 89.25 121 SER A N 1
ATOM 909 C CA . SER A 1 121 ? -16.051 -14.047 8.518 1.00 89.25 121 SER A CA 1
ATOM 910 C C . SER A 1 121 ? -15.029 -13.424 9.466 1.00 89.25 121 SER A C 1
ATOM 912 O O . SER A 1 121 ? -15.255 -12.303 9.921 1.00 89.25 121 SER A O 1
ATOM 914 N N . ILE A 1 122 ? -13.871 -14.065 9.676 1.00 91.12 122 ILE A N 1
ATOM 915 C CA . ILE A 1 122 ? -12.775 -13.522 10.491 1.00 91.12 122 ILE A CA 1
ATOM 916 C C . ILE A 1 122 ? -12.347 -12.150 9.961 1.00 91.12 122 ILE A C 1
ATOM 918 O O . ILE A 1 122 ? -12.338 -11.181 10.717 1.00 91.12 122 ILE A O 1
ATOM 922 N N . ILE A 1 123 ? -12.056 -12.021 8.662 1.00 92.12 123 ILE A N 1
ATOM 923 C CA . ILE A 1 123 ? -11.632 -10.738 8.077 1.00 92.12 123 ILE A CA 1
ATOM 924 C C . ILE A 1 123 ? -12.757 -9.694 8.189 1.00 92.12 123 ILE A C 1
ATOM 926 O O . ILE A 1 123 ? -12.500 -8.536 8.521 1.00 92.12 123 ILE A O 1
ATOM 930 N N . GLY A 1 124 ? -14.014 -10.087 7.969 1.00 91.00 124 GLY A N 1
ATOM 931 C CA . GLY A 1 124 ? -15.168 -9.203 8.126 1.00 91.00 124 GLY A CA 1
ATOM 932 C C . GLY A 1 124 ? -15.324 -8.670 9.555 1.00 91.00 124 GLY A C 1
ATOM 933 O O . GLY A 1 124 ? -15.546 -7.470 9.748 1.00 91.00 124 GLY A O 1
ATOM 934 N N . PHE A 1 125 ? -15.154 -9.533 10.561 1.00 89.88 125 PHE A N 1
ATOM 935 C CA . PHE A 1 125 ? -15.116 -9.130 11.966 1.00 89.88 125 PHE A CA 1
ATOM 936 C C . PHE A 1 125 ? -13.932 -8.208 12.252 1.00 89.88 125 PHE A C 1
ATOM 938 O O . PHE A 1 125 ? -14.126 -7.169 12.880 1.00 89.88 125 PHE A O 1
ATOM 945 N N . MET A 1 126 ? -12.740 -8.526 11.742 1.00 91.94 126 MET A N 1
ATOM 946 C CA . MET A 1 126 ? -11.543 -7.697 11.911 1.00 91.94 126 MET A CA 1
ATOM 947 C C . MET A 1 126 ? -11.756 -6.273 11.391 1.00 91.94 126 MET A C 1
ATOM 949 O O . MET A 1 126 ? -11.452 -5.327 12.111 1.00 91.94 126 MET A O 1
ATOM 953 N N . ILE A 1 127 ? -12.345 -6.096 10.201 1.00 91.81 127 ILE A N 1
ATOM 954 C CA . ILE A 1 127 ? -12.649 -4.761 9.654 1.00 91.81 127 ILE A CA 1
ATOM 955 C C . ILE A 1 127 ? -13.609 -4.001 10.574 1.00 91.81 127 ILE A C 1
ATOM 957 O O . ILE A 1 127 ? -13.351 -2.851 10.917 1.00 91.81 127 ILE A O 1
ATOM 961 N N . ARG A 1 128 ? -14.684 -4.651 11.039 1.00 88.81 128 ARG A N 1
ATOM 962 C CA . ARG A 1 128 ? -15.655 -4.023 11.950 1.00 88.81 128 ARG A CA 1
ATOM 963 C C . ARG A 1 128 ? -15.031 -3.630 13.294 1.00 88.81 128 ARG A C 1
ATOM 965 O O . ARG A 1 128 ? -15.410 -2.617 13.879 1.00 88.81 128 ARG A O 1
ATOM 972 N N . TYR A 1 129 ? -14.127 -4.453 13.821 1.00 91.44 129 TYR A N 1
ATOM 973 C CA . TYR A 1 129 ? -13.481 -4.215 15.113 1.00 91.44 129 TYR A CA 1
ATOM 974 C C . TYR A 1 129 ? -12.324 -3.224 15.013 1.00 91.44 129 TYR A C 1
ATOM 976 O O . TYR A 1 129 ? -12.043 -2.541 15.995 1.00 91.44 129 TYR A O 1
ATOM 984 N N . LEU A 1 130 ? -11.689 -3.093 13.847 1.00 92.62 130 LEU A N 1
ATOM 985 C CA . LEU A 1 130 ? -10.623 -2.125 13.625 1.00 92.62 130 LEU A CA 1
ATOM 986 C C . LEU A 1 130 ? -11.116 -0.697 13.877 1.00 92.62 130 LEU A C 1
ATOM 988 O O . LEU A 1 130 ? -10.491 0.023 14.652 1.00 92.62 130 LEU A O 1
ATOM 992 N N . ASP A 1 131 ? -12.264 -0.319 13.312 1.00 90.81 131 ASP A N 1
ATOM 993 C CA . ASP A 1 131 ? -12.846 1.019 13.496 1.00 90.81 131 ASP A CA 1
ATOM 994 C C . ASP A 1 131 ? -13.116 1.324 14.976 1.00 90.81 131 ASP A C 1
ATOM 996 O O . ASP A 1 131 ? -12.812 2.405 15.486 1.00 90.81 131 ASP A O 1
ATOM 1000 N N . LEU A 1 132 ? -13.623 0.328 15.702 1.00 92.56 132 LEU A N 1
ATOM 1001 C CA . LEU A 1 132 ? -13.851 0.415 17.138 1.00 92.56 132 LEU A CA 1
ATOM 1002 C C . LEU A 1 132 ? -12.541 0.610 17.919 1.00 92.56 132 LEU A C 1
ATOM 1004 O O . LEU A 1 132 ? -12.486 1.456 18.814 1.00 92.56 132 LEU A O 1
ATOM 1008 N N . ILE A 1 133 ? -11.508 -0.179 17.613 1.00 92.25 133 ILE A N 1
ATOM 1009 C CA . ILE A 1 133 ? -10.202 -0.119 18.285 1.00 92.25 133 ILE A CA 1
ATOM 1010 C C . ILE A 1 133 ? -9.518 1.223 18.004 1.00 92.25 133 ILE A C 1
ATOM 1012 O O . ILE A 1 133 ? -8.924 1.819 18.908 1.00 92.25 133 ILE A O 1
ATOM 1016 N N . VAL A 1 134 ? -9.625 1.728 16.774 1.00 94.19 134 VAL A N 1
ATOM 1017 C CA . VAL A 1 134 ? -9.118 3.048 16.385 1.00 94.19 134 VAL A CA 1
ATOM 1018 C C . VAL A 1 134 ? -9.807 4.138 17.202 1.00 94.19 134 VAL A C 1
ATOM 1020 O O . VAL A 1 134 ? -9.122 4.986 17.776 1.00 94.19 134 VAL A O 1
ATOM 1023 N N . GLU A 1 135 ? -11.133 4.090 17.329 1.00 94.44 135 GLU A N 1
ATOM 1024 C CA . GLU A 1 135 ? -11.880 5.078 18.108 1.00 94.44 135 GLU A CA 1
ATOM 1025 C C . GLU A 1 135 ? -11.566 4.992 19.610 1.00 94.44 135 GLU A C 1
ATOM 1027 O O . GLU A 1 135 ? -11.382 6.005 20.283 1.00 94.44 135 GLU A O 1
ATOM 1032 N N . GLU A 1 136 ? -11.418 3.787 20.161 1.00 93.81 136 GLU A N 1
ATOM 1033 C CA . GLU A 1 136 ? -10.968 3.600 21.541 1.00 93.81 136 GLU A CA 1
ATOM 1034 C C . GLU A 1 136 ? -9.567 4.177 21.776 1.00 93.81 136 GLU A C 1
ATOM 1036 O O . GLU A 1 136 ? -9.363 4.958 22.711 1.00 93.81 136 GLU A O 1
ATOM 1041 N N . THR A 1 137 ? -8.623 3.871 20.887 1.00 93.69 137 THR A N 1
ATOM 1042 C CA . THR A 1 137 ? -7.251 4.390 20.947 1.00 93.69 137 THR A CA 1
ATOM 1043 C C . THR A 1 137 ? -7.232 5.914 20.831 1.00 93.69 137 THR A C 1
ATOM 1045 O O . THR A 1 137 ? -6.494 6.591 21.558 1.00 93.69 137 THR A O 1
ATOM 1048 N N . ARG A 1 138 ? -8.081 6.479 19.964 1.00 94.94 138 ARG A N 1
ATOM 1049 C CA . ARG A 1 138 ? -8.263 7.924 19.803 1.00 94.94 138 ARG A CA 1
ATOM 1050 C C . ARG A 1 138 ? -8.794 8.566 21.082 1.00 94.94 138 ARG A C 1
ATOM 1052 O O . ARG A 1 138 ? -8.194 9.528 21.556 1.00 94.94 138 ARG A O 1
ATOM 1059 N N . ARG A 1 139 ? -9.849 8.016 21.692 1.00 94.19 139 ARG A N 1
ATOM 1060 C CA . ARG A 1 139 ? -10.400 8.515 22.967 1.00 94.19 139 ARG A CA 1
ATOM 1061 C C . ARG A 1 139 ? -9.363 8.504 24.083 1.00 94.19 139 ARG A C 1
ATOM 1063 O O . ARG A 1 139 ? -9.224 9.482 24.812 1.00 94.19 139 ARG A O 1
ATOM 1070 N N . MET A 1 140 ? -8.575 7.438 24.185 1.00 92.88 140 MET A N 1
ATOM 1071 C CA . MET A 1 140 ? -7.486 7.367 25.160 1.00 92.88 140 MET A CA 1
ATOM 1072 C C . MET A 1 140 ? -6.370 8.370 24.891 1.00 92.88 140 MET A C 1
ATOM 1074 O O . MET A 1 140 ? -5.735 8.862 25.822 1.00 92.88 140 MET A O 1
ATOM 1078 N N . ARG A 1 141 ? -6.058 8.632 23.619 1.00 92.25 141 ARG A N 1
ATOM 1079 C CA . ARG A 1 141 ? -5.101 9.673 23.245 1.00 92.25 141 ARG A CA 1
ATOM 1080 C C . ARG A 1 141 ? -5.597 11.044 23.706 1.00 92.25 141 ARG A C 1
ATOM 1082 O O . ARG A 1 141 ? -4.855 11.712 24.416 1.00 92.25 141 ARG A O 1
ATOM 1089 N N . ILE A 1 142 ? -6.844 11.394 23.395 1.00 94.06 142 ILE A N 1
ATOM 1090 C CA . ILE A 1 142 ? -7.458 12.665 23.806 1.00 94.06 142 ILE A CA 1
ATOM 1091 C C . ILE A 1 142 ? -7.447 12.799 25.336 1.00 94.06 142 ILE A C 1
ATOM 1093 O O . ILE A 1 142 ? -6.958 13.792 25.858 1.00 94.06 142 ILE A O 1
ATOM 1097 N N . ALA A 1 143 ? -7.877 11.767 26.070 1.00 93.19 143 ALA A N 1
ATOM 1098 C CA . ALA A 1 143 ? -7.891 11.792 27.536 1.00 93.19 143 ALA A CA 1
ATOM 1099 C C . ALA A 1 143 ? -6.497 12.000 28.157 1.00 93.19 143 ALA A C 1
ATOM 1101 O O . ALA A 1 143 ? -6.368 12.663 29.186 1.00 93.19 143 ALA A O 1
ATOM 1102 N N . ARG A 1 144 ? -5.444 11.443 27.544 1.00 91.06 144 ARG A N 1
ATOM 1103 C CA . ARG A 1 144 ? -4.056 11.678 27.970 1.00 91.06 144 ARG A CA 1
ATOM 1104 C C . ARG A 1 144 ? -3.641 13.122 27.701 1.00 91.06 144 ARG A C 1
ATOM 1106 O O . ARG A 1 144 ? -3.129 13.772 28.609 1.00 91.06 144 ARG A O 1
ATOM 1113 N N . GLU A 1 145 ? -3.888 13.623 26.492 1.00 92.00 145 GLU A N 1
ATOM 1114 C CA . GLU A 1 145 ? -3.567 15.002 26.100 1.00 92.00 145 GLU A CA 1
ATOM 1115 C C . GLU A 1 145 ? -4.268 16.026 27.018 1.00 92.00 145 GLU A C 1
ATOM 1117 O O . GLU A 1 145 ? -3.623 16.967 27.479 1.00 92.00 145 GLU A O 1
ATOM 1122 N N . SER A 1 146 ? -5.530 15.792 27.405 1.00 92.88 146 SER A N 1
ATOM 1123 C CA . SER A 1 146 ? -6.270 16.640 28.359 1.00 92.88 146 SER A CA 1
ATOM 1124 C C . SER A 1 146 ? -5.684 16.651 29.774 1.00 92.88 146 SER A C 1
ATOM 1126 O O . SER A 1 146 ? -5.827 17.638 30.487 1.00 92.88 146 SER A O 1
ATOM 1128 N N . ARG A 1 147 ? -4.997 15.582 30.191 1.00 91.88 147 ARG A N 1
ATOM 1129 C CA . ARG A 1 147 ? -4.299 15.502 31.490 1.00 91.88 147 ARG A CA 1
ATOM 1130 C C . ARG A 1 147 ? -2.892 16.113 31.447 1.00 91.88 147 ARG A C 1
ATOM 1132 O O . ARG A 1 147 ? -2.103 15.897 32.360 1.00 91.88 147 ARG A O 1
ATOM 1139 N N . GLY A 1 148 ? -2.553 16.837 30.378 1.00 87.31 148 GLY A N 1
ATOM 1140 C CA . GLY A 1 148 ? -1.251 17.483 30.204 1.00 87.31 148 GLY A CA 1
ATOM 1141 C C . GLY A 1 148 ? -0.157 16.564 29.655 1.00 87.31 148 GLY A C 1
ATOM 1142 O O . GLY A 1 148 ? 1.006 16.969 29.598 1.00 87.31 148 GLY A O 1
ATOM 1143 N N . PHE A 1 149 ? -0.489 15.342 29.218 1.00 86.06 149 PHE A N 1
ATOM 1144 C CA . PHE A 1 149 ? 0.498 14.450 28.614 1.00 86.06 149 PHE A CA 1
ATOM 1145 C C . PHE A 1 149 ? 0.945 14.984 27.249 1.00 86.06 149 PHE A C 1
ATOM 1147 O O . PHE A 1 149 ? 0.150 15.097 26.315 1.00 86.06 149 PHE A O 1
ATOM 1154 N N . ARG A 1 150 ? 2.247 15.246 27.110 1.00 81.62 150 ARG A N 1
ATOM 1155 C CA . ARG A 1 150 ? 2.907 15.497 25.824 1.00 81.62 150 ARG A CA 1
ATOM 1156 C C . ARG A 1 150 ? 3.932 14.402 25.579 1.00 81.62 150 ARG A C 1
ATOM 1158 O O . ARG A 1 150 ? 4.811 14.192 26.409 1.00 81.62 150 ARG A O 1
ATOM 1165 N N . ALA A 1 151 ? 3.834 13.735 24.431 1.00 77.38 151 ALA A N 1
ATOM 1166 C CA . ALA A 1 151 ? 4.783 12.701 24.047 1.00 77.38 151 ALA A CA 1
ATOM 1167 C C . ALA A 1 151 ? 6.155 13.332 23.745 1.00 77.38 151 ALA A C 1
ATOM 1169 O O . ALA A 1 151 ? 6.400 13.813 22.641 1.00 77.38 151 ALA A O 1
ATOM 1170 N N . ARG A 1 152 ? 7.037 13.380 24.745 1.00 79.44 152 ARG A N 1
ATOM 1171 C CA . ARG A 1 152 ? 8.427 13.828 24.623 1.00 79.44 152 ARG A CA 1
ATOM 1172 C C . ARG A 1 152 ? 9.351 12.706 25.101 1.00 79.44 152 ARG A C 1
ATOM 1174 O O . ARG A 1 152 ? 9.281 12.281 26.252 1.00 79.44 152 ARG A O 1
ATOM 1181 N N . GLY A 1 153 ? 10.184 12.202 24.193 1.00 83.94 153 GLY A N 1
ATOM 1182 C CA . GLY A 1 153 ? 11.253 11.241 24.487 1.00 83.94 153 GLY A CA 1
ATOM 1183 C C . GLY A 1 153 ? 10.810 9.828 24.893 1.00 83.94 153 GLY A C 1
ATOM 1184 O O . GLY A 1 153 ? 9.633 9.462 24.841 1.00 83.94 153 GLY A O 1
ATOM 1185 N N . LEU A 1 154 ? 11.790 9.024 25.318 1.00 84.12 154 LEU A N 1
ATOM 1186 C CA . LEU A 1 154 ? 11.621 7.606 25.659 1.00 84.12 154 LEU A CA 1
ATOM 1187 C C . LEU A 1 154 ? 10.671 7.381 26.848 1.00 84.12 154 LEU A C 1
ATOM 1189 O O . LEU A 1 154 ? 9.960 6.382 26.879 1.00 84.12 154 LEU A O 1
ATOM 1193 N N . ALA A 1 155 ? 10.562 8.329 27.785 1.00 80.88 155 ALA A N 1
ATOM 1194 C CA . ALA A 1 155 ? 9.628 8.235 28.915 1.00 80.88 155 ALA A CA 1
ATOM 1195 C C . ALA A 1 155 ? 8.156 8.113 28.468 1.00 80.88 155 ALA A C 1
ATOM 1197 O O . ALA A 1 155 ? 7.334 7.488 29.142 1.00 80.88 155 ALA A O 1
ATOM 1198 N N . SER A 1 156 ? 7.831 8.647 27.287 1.00 86.69 156 SER A N 1
ATOM 1199 C CA . SER A 1 156 ? 6.493 8.560 26.694 1.00 86.69 156 SER A CA 1
ATOM 1200 C C . SER A 1 156 ? 6.138 7.146 26.236 1.00 86.69 156 SER A C 1
ATOM 1202 O O . SER A 1 156 ? 4.958 6.796 26.196 1.00 86.69 156 SER A O 1
ATOM 1204 N N . TRP A 1 157 ? 7.137 6.308 25.941 1.00 88.81 157 TRP A N 1
ATOM 1205 C CA . TRP A 1 157 ? 6.926 4.936 25.484 1.00 88.81 157 TRP A CA 1
ATOM 1206 C C . TRP A 1 157 ? 6.258 4.086 26.551 1.00 88.81 157 TRP A C 1
ATOM 1208 O O . TRP A 1 157 ? 5.363 3.314 26.228 1.00 88.81 157 TRP A O 1
ATOM 1218 N N . ARG A 1 158 ? 6.608 4.279 27.829 1.00 88.00 158 ARG A N 1
ATOM 1219 C CA . ARG A 1 158 ? 5.983 3.540 28.934 1.00 88.00 158 ARG A CA 1
ATOM 1220 C C . ARG A 1 158 ? 4.478 3.799 29.003 1.00 88.00 158 ARG A C 1
ATOM 1222 O O . ARG A 1 158 ? 3.689 2.871 29.143 1.00 88.00 158 ARG A O 1
ATOM 1229 N N . ILE A 1 159 ? 4.075 5.056 28.836 1.00 86.62 159 ILE A N 1
ATOM 1230 C CA . ILE A 1 159 ? 2.666 5.475 28.868 1.00 86.62 159 ILE A CA 1
ATOM 1231 C C . ILE A 1 159 ? 1.921 5.008 27.608 1.00 86.62 159 ILE A C 1
ATOM 1233 O O . ILE A 1 159 ? 0.751 4.629 27.671 1.00 86.62 159 ILE A O 1
ATOM 1237 N N . ILE A 1 160 ? 2.586 4.999 26.451 1.00 88.31 160 ILE A N 1
ATOM 1238 C CA . ILE A 1 160 ? 2.021 4.450 25.211 1.00 88.31 160 ILE A CA 1
ATOM 1239 C C . ILE A 1 160 ? 1.852 2.929 25.316 1.00 88.31 160 ILE A C 1
ATOM 1241 O O . ILE A 1 160 ? 0.798 2.421 24.943 1.00 88.31 160 ILE A O 1
ATOM 1245 N N . ALA A 1 161 ? 2.829 2.217 25.879 1.00 90.56 161 ALA A N 1
ATOM 1246 C CA . ALA A 1 161 ? 2.771 0.775 26.095 1.00 90.56 161 ALA A CA 1
ATOM 1247 C C . ALA A 1 161 ? 1.638 0.388 27.057 1.00 90.56 161 ALA A C 1
ATOM 1249 O O . ALA A 1 161 ? 0.889 -0.542 26.774 1.00 90.56 161 ALA A O 1
ATOM 1250 N N . GLN A 1 162 ? 1.435 1.146 28.140 1.00 90.62 162 GLN A N 1
ATOM 1251 C CA . GLN A 1 162 ? 0.283 0.961 29.034 1.00 90.62 162 GLN A CA 1
ATOM 1252 C C . GLN A 1 162 ? -1.048 1.153 28.298 1.00 90.62 162 GLN A C 1
ATOM 1254 O O . GLN A 1 162 ? -1.981 0.365 28.467 1.00 90.62 162 GLN A O 1
ATOM 1259 N N . ALA A 1 163 ? -1.134 2.177 27.443 1.00 90.69 163 ALA A N 1
ATOM 1260 C CA . ALA A 1 163 ? -2.320 2.392 26.629 1.00 90.69 163 ALA A CA 1
ATOM 1261 C C . ALA A 1 163 ? -2.564 1.210 25.673 1.00 90.69 163 ALA A C 1
ATOM 1263 O O . ALA A 1 163 ? -3.673 0.677 25.640 1.00 90.69 163 ALA A O 1
ATOM 1264 N N . ALA A 1 164 ? -1.532 0.746 24.968 1.00 92.12 164 ALA A N 1
ATOM 1265 C CA . ALA A 1 164 ? -1.619 -0.419 24.090 1.00 92.12 164 ALA A CA 1
ATOM 1266 C C . ALA A 1 164 ? -2.059 -1.682 24.853 1.00 92.12 164 ALA A C 1
ATOM 1268 O O . ALA A 1 164 ? -3.007 -2.346 24.439 1.00 92.12 164 ALA A O 1
ATOM 1269 N N . GLY A 1 165 ? -1.463 -1.956 26.018 1.00 93.38 165 GLY A N 1
ATOM 1270 C CA . GLY A 1 165 ? -1.845 -3.080 26.876 1.00 93.38 165 GLY A CA 1
ATOM 1271 C C . GLY A 1 165 ? -3.317 -3.029 27.289 1.00 93.38 165 GLY A C 1
ATOM 1272 O O . GLY A 1 165 ? -4.026 -4.027 27.197 1.00 93.38 165 GLY A O 1
ATOM 1273 N N . SER A 1 166 ? -3.831 -1.850 27.649 1.00 93.56 166 SER A N 1
ATOM 1274 C CA . SER A 1 166 ? -5.248 -1.709 28.006 1.00 93.56 166 SER A CA 1
ATOM 1275 C C . SER A 1 166 ? -6.207 -1.943 26.827 1.00 93.56 166 SER A C 1
ATOM 1277 O O . SER A 1 166 ? -7.328 -2.406 27.033 1.00 93.56 166 SER A O 1
ATOM 1279 N N . VAL A 1 167 ? -5.798 -1.627 25.592 1.00 92.94 167 VAL A N 1
ATOM 1280 C CA . VAL A 1 167 ? -6.576 -1.938 24.379 1.00 92.94 167 VAL A CA 1
ATOM 1281 C C . VAL A 1 167 ? -6.590 -3.448 24.142 1.00 92.94 167 VAL A C 1
ATOM 1283 O O . VAL A 1 167 ? -7.641 -4.010 23.840 1.00 92.94 167 VAL A O 1
ATOM 1286 N N . ILE A 1 168 ? -5.463 -4.129 24.353 1.00 92.69 168 ILE A N 1
ATOM 1287 C CA . ILE A 1 168 ? -5.366 -5.591 24.224 1.00 92.69 168 ILE A CA 1
ATO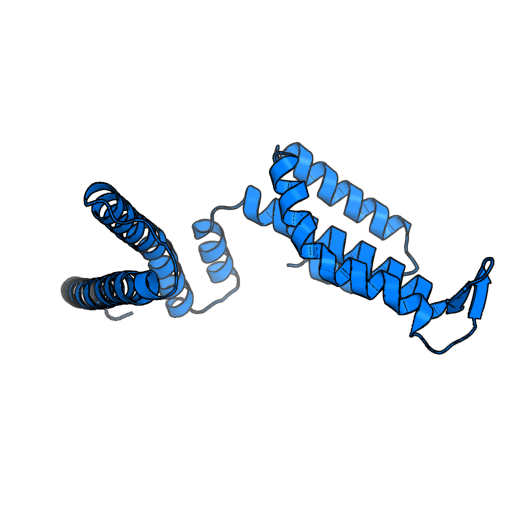M 1288 C C . ILE A 1 168 ? -6.275 -6.288 25.243 1.00 92.69 168 ILE A C 1
ATOM 1290 O O . ILE A 1 168 ? -7.119 -7.093 24.860 1.00 92.69 168 ILE A O 1
ATOM 1294 N N . VAL A 1 169 ? -6.190 -5.924 26.526 1.00 94.19 169 VAL A N 1
ATOM 1295 C CA . VAL A 1 169 ? -7.028 -6.537 27.575 1.00 94.19 169 VAL A CA 1
ATOM 1296 C C . VAL A 1 169 ? -8.519 -6.333 27.285 1.00 94.19 169 VAL A C 1
ATOM 1298 O O . VAL A 1 169 ? -9.313 -7.269 27.376 1.00 94.19 169 VAL A O 1
ATOM 1301 N N . ARG A 1 170 ? -8.918 -5.119 26.882 1.00 90.75 170 ARG A N 1
ATOM 1302 C CA . ARG A 1 170 ? -10.327 -4.816 26.581 1.00 90.75 170 ARG A CA 1
ATOM 1303 C C . ARG A 1 170 ? -10.825 -5.486 25.307 1.00 90.75 170 ARG A C 1
ATOM 1305 O O . ARG A 1 170 ? -11.972 -5.932 25.283 1.00 90.75 170 ARG A O 1
ATOM 1312 N N . SER A 1 171 ? -9.993 -5.583 24.271 1.00 90.12 171 SER A N 1
ATOM 1313 C CA . SER A 1 171 ? -10.349 -6.298 23.042 1.00 90.12 171 SER A CA 1
ATOM 1314 C C . SER A 1 171 ? -10.491 -7.803 23.285 1.00 90.12 171 SER A C 1
ATOM 1316 O O . SER A 1 171 ? -11.474 -8.373 22.816 1.00 90.12 171 SER A O 1
ATOM 1318 N N . HIS A 1 172 ? -9.632 -8.413 24.111 1.00 92.38 172 HIS A N 1
ATOM 1319 C CA . HIS A 1 172 ? -9.765 -9.813 24.530 1.00 92.38 172 HIS A CA 1
ATOM 1320 C C . HIS A 1 172 ? -11.073 -10.059 25.296 1.00 92.38 172 HIS A C 1
ATOM 1322 O O . HIS A 1 172 ? -11.904 -10.862 24.876 1.00 92.38 172 HIS A O 1
ATOM 1328 N N . ALA A 1 173 ? -11.325 -9.289 26.361 1.00 92.75 173 ALA A N 1
ATOM 1329 C CA . ALA A 1 173 ? -12.553 -9.411 27.154 1.00 92.75 173 ALA A CA 1
ATOM 1330 C C . ALA A 1 173 ? -13.828 -9.139 26.330 1.00 92.75 173 ALA A C 1
ATOM 1332 O O . ALA A 1 173 ? -14.912 -9.650 26.621 1.00 92.75 173 ALA A O 1
ATOM 1333 N N . ARG A 1 174 ? -13.741 -8.301 25.289 1.00 89.94 174 ARG A N 1
ATOM 1334 C CA . ARG A 1 174 ? -14.842 -8.097 24.341 1.00 89.94 174 ARG A CA 1
ATOM 1335 C C . ARG A 1 174 ? -15.010 -9.283 23.393 1.00 89.94 174 ARG A C 1
ATOM 1337 O O . ARG A 1 174 ? -16.153 -9.633 23.116 1.00 89.94 174 ARG A O 1
ATOM 1344 N N . GLY A 1 175 ? -13.918 -9.872 22.912 1.00 88.88 175 GLY A N 1
ATOM 1345 C CA . GLY A 1 175 ? -13.935 -11.084 22.094 1.00 88.88 175 GLY A CA 1
ATOM 1346 C C . GLY A 1 175 ? -14.645 -12.228 22.809 1.00 88.88 175 GLY A C 1
ATOM 1347 O O . GLY A 1 175 ? -15.553 -12.825 22.244 1.00 88.88 175 GLY A O 1
ATOM 1348 N N . GLU A 1 176 ? -14.340 -12.431 24.087 1.00 90.75 176 GLU A N 1
ATOM 1349 C CA . GLU A 1 176 ? -14.951 -13.483 24.902 1.00 90.75 176 GLU A CA 1
ATOM 1350 C C . GLU A 1 176 ? -16.453 -13.267 25.122 1.00 90.75 176 GLU A C 1
ATOM 1352 O O . GLU A 1 176 ? -17.259 -14.166 24.888 1.00 90.75 176 GLU A O 1
ATOM 1357 N N . ARG A 1 177 ? -16.871 -12.032 25.433 1.00 90.75 177 ARG A N 1
ATOM 1358 C CA . ARG A 1 177 ? -18.302 -11.682 25.511 1.00 90.75 177 ARG A CA 1
ATOM 1359 C C . ARG A 1 177 ? -19.042 -11.918 24.196 1.00 90.75 177 ARG A C 1
ATOM 1361 O O . ARG A 1 177 ? -20.206 -12.308 24.207 1.00 90.75 177 ARG A O 1
ATOM 1368 N N . VAL A 1 178 ? -18.392 -11.653 23.067 1.00 88.50 178 VAL A N 1
ATOM 1369 C CA . VAL A 1 178 ? -18.991 -11.855 21.743 1.00 88.50 178 VAL A CA 1
ATOM 1370 C C . VAL A 1 178 ? -19.045 -13.334 21.399 1.00 88.50 178 VAL A C 1
ATOM 1372 O O . VAL A 1 178 ? -20.072 -13.779 20.905 1.00 88.50 178 VAL A O 1
ATOM 1375 N N . HIS A 1 179 ? -18.009 -14.101 21.727 1.00 87.31 179 HIS A N 1
ATOM 1376 C CA . HIS A 1 179 ? -17.998 -15.547 21.559 1.00 87.31 179 HIS A CA 1
ATOM 1377 C C . HIS A 1 179 ? -19.133 -16.211 22.351 1.00 87.31 179 HIS A C 1
ATOM 1379 O O . HIS A 1 179 ? -19.932 -16.947 21.777 1.00 87.31 179 HIS A O 1
ATOM 1385 N N . LEU A 1 180 ? -19.304 -15.854 23.627 1.00 90.62 180 LEU A N 1
ATOM 1386 C CA . LEU A 1 180 ? -20.422 -16.335 24.448 1.00 90.62 180 LEU A CA 1
ATOM 1387 C C . LEU A 1 180 ? -21.788 -15.939 23.863 1.00 90.62 180 LEU A C 1
ATOM 1389 O O . LEU A 1 180 ? -22.722 -16.739 23.849 1.00 90.62 180 LEU A O 1
ATOM 1393 N N . ALA A 1 181 ? -21.905 -14.720 23.329 1.00 89.62 181 ALA A N 1
ATOM 1394 C CA . ALA A 1 181 ? -23.121 -14.260 22.661 1.00 89.62 181 ALA A CA 1
ATOM 1395 C C . ALA A 1 181 ? -23.378 -14.936 21.300 1.00 89.62 181 ALA A C 1
ATOM 1397 O O . ALA A 1 181 ? -24.517 -14.941 20.835 1.00 89.62 181 ALA A O 1
ATOM 1398 N N . MET A 1 182 ? -22.342 -15.456 20.636 1.00 88.38 182 MET A N 1
ATOM 1399 C CA . MET A 1 182 ? -22.475 -16.262 19.420 1.00 88.38 182 MET A CA 1
ATOM 1400 C C . MET A 1 182 ? -22.971 -17.663 19.774 1.00 88.38 182 MET A C 1
ATOM 1402 O O . MET A 1 182 ? -23.948 -18.115 19.178 1.00 88.38 182 MET A O 1
ATOM 1406 N N . LEU A 1 183 ? -22.386 -18.290 20.800 1.00 89.25 183 LEU A N 1
ATOM 1407 C CA . LEU A 1 183 ? -22.824 -19.591 21.311 1.00 89.25 183 LEU A CA 1
ATOM 1408 C C . LEU A 1 183 ? -24.300 -19.568 21.737 1.00 89.25 183 LEU A C 1
ATOM 1410 O O . LEU A 1 183 ? -25.057 -20.465 21.377 1.00 89.25 183 LEU A O 1
ATOM 1414 N N . SER A 1 184 ? -24.751 -18.507 22.417 1.00 87.38 184 SER A N 1
ATOM 1415 C CA . SER A 1 184 ? -26.151 -18.386 22.860 1.00 87.38 184 SER A CA 1
ATOM 1416 C C . SER A 1 184 ? -27.168 -18.186 21.730 1.00 87.38 184 SER A C 1
ATOM 1418 O O . SER A 1 184 ? -28.354 -18.433 21.930 1.00 87.38 184 SER A O 1
ATOM 1420 N N . ARG A 1 185 ? -26.727 -17.771 20.535 1.00 85.31 185 ARG A N 1
ATOM 1421 C CA . ARG A 1 185 ? -27.571 -17.647 19.331 1.00 85.31 185 ARG A CA 1
ATOM 1422 C C . ARG A 1 185 ? -27.493 -18.877 18.418 1.00 85.31 185 ARG A C 1
ATOM 1424 O O . ARG A 1 185 ? -27.962 -18.808 17.286 1.00 85.31 185 ARG A O 1
ATOM 1431 N N . GLY A 1 186 ? -26.900 -19.977 18.890 1.00 81.38 186 GLY A N 1
ATOM 1432 C CA . GLY A 1 186 ? -26.723 -21.216 18.123 1.00 81.38 186 GLY A CA 1
ATOM 1433 C C . GLY A 1 186 ? -25.495 -21.223 17.206 1.00 81.38 186 GLY A C 1
ATOM 1434 O O . GLY A 1 186 ? -25.402 -22.057 16.311 1.00 81.38 186 GLY A O 1
ATOM 1435 N N . GLY A 1 187 ? -24.558 -20.289 17.390 1.00 64.38 187 GLY A N 1
ATOM 1436 C CA . GLY A 1 187 ? -23.387 -20.133 16.534 1.00 64.38 187 GLY A CA 1
ATOM 1437 C C . GLY A 1 187 ? -22.235 -21.067 16.901 1.00 64.38 187 GLY A C 1
ATOM 1438 O O . GLY A 1 187 ? -21.388 -20.700 17.712 1.00 64.38 187 GLY A O 1
ATOM 1439 N N . ALA A 1 188 ? -22.170 -22.219 16.232 1.00 46.22 188 ALA A N 1
ATOM 1440 C CA . ALA A 1 188 ? -20.925 -22.911 15.906 1.00 46.22 188 ALA A CA 1
ATOM 1441 C C . ALA A 1 188 ? -20.777 -22.889 14.374 1.00 46.22 188 ALA A C 1
ATOM 1443 O O . ALA A 1 188 ? -21.565 -23.515 13.667 1.00 46.22 188 ALA A O 1
ATOM 1444 N N . GLY A 1 189 ? -19.821 -22.106 13.868 1.00 51.69 189 GLY A N 1
ATOM 1445 C CA . GLY A 1 189 ? -19.555 -21.928 12.437 1.00 51.69 189 GLY A CA 1
ATOM 1446 C C . GLY A 1 189 ? -18.518 -20.851 12.173 1.00 51.69 189 GLY A C 1
ATOM 1447 O O . GLY A 1 189 ? -18.837 -19.668 12.428 1.00 51.69 189 GLY A O 1
#

Foldseek 3Di:
DVLLVVLVPDDLVPVVVLVVLVVVLVVLCVVLVPPVVLLVVLCVVCVVLLVQLVCQQVPDDADWDDDDPDTGHPVSNSVSSSSVSSSSSVSSVVSSPVSPDDPLVVLVVVVVVVDDPVVSVVVNVVVVVVVVLVVLLVVVVVVCVVVVDDDDPPVNVVVVVVSVVVSVVVVVVVVVVVVVVCVVVVDDD

pLDDT: mean 86.55, std 7.27, range [46.22, 94.94]

Sequence (189 aa):
MAFAAVVVATPRDWFLAFAVYALLVFSALVIARVPPRVVARRMTIELPFVVFALLLPFIATGPTIEVGPFTLAVEGLWGAWALLAKATLAVGAATVLISTTEPRRMVQALGQLRLPAVLTSIIGFMIRYLDLIVEETRRMRIARESRGFRARGLASWRIIAQAAGSVIVRSHARGERVHLAMLSRGGAG

Radius of gyration: 24.22 Å; chains: 1; bounding box: 58×40×58 Å

Secondary structure (DSSP, 8-state):
-HHHHHHHHS-TT-HHHHHHHHHHHHHHHHHTT--HHHHHHHHGGGHHHHHHHHHHHHH--S-EEEETTEEEEHHHHHHHHHHHHHHHHHHHHHHHHHHHS-HHHHHHHHHHTT--HHHHHHHHHHHHHHHHHHHHHHHHHHHHHHTT----STHHHHHHHHHHHHHHHHHHHHHHHHHHHHHTTT---